Protein AF-A0A840Q7Z8-F1 (afdb_monomer_lite)

Secondary structure (DSSP, 8-state):
--PPPPP-------PPP--TTTT------SBPPHHHHHHHHHHHHHHHTT-TT--TT-THHHHTHHHHHHHHHHHHHS-----HHHHHHHHHHHHHHHHHHHHHTB-TTS--HHHHHHHH-SSHHHHHHHS-TT--GGGHHHHHHHHHHHSS---TTTS-S--HHHHHHHHH-HHHHHHHHHHHHHHHHHTT-STTSTT--HHHHHHHHHHHHHT-S-GGG--HHHHHHHHHTT-S-THHHHHHHHHHHHHHHTTSSPPP----SSSS-----S-HHHHHHHHHHHHH--S-HHHHHHHHHHHHHHHHHHHHH-GGG-SGGG--HHHHHHHHHHHHHPBTTTT-S--TT-GGGTTSBPPTTTSHHHH----

Sequence (371 aa):
MTVPQPGTAEAVSGSRWRSPLAGRRFDTTVEVRPEEATAIKELGVDNLRRLRRHDASAPGWRVIRRLLRPIDTVNAGLDSPPTPHRRRAMSDAVAVLLVRSAELGRTFWGWTTEEWVYLLGRDQPEFCRHAPAWAGDEVRPYLAAHAYLVGSFNEFHAMGGFHRLRLCWRIFGQDRVNREIARVRAVLAQWGYQLGREDDTLLPMVVCQLFLFNRSPHLEDLSTELFDRFRSDRMLQGARLNTLYAAQRAIASLGICDPPRLRTGADSTRATGGAPVWEQWVNRWHETSTLPPRVRGQTRSNLLRVGRWLAAERPEDADPSDWTRKTCAAWGAALERMRVGDYVQRTVGLGDRLGKPMEASTKPRSTGGFG

Foldseek 3Di:
DDDDDDDDDPPPPPDFFDFLCPPPDADVDWFDDPLLLVLLVVQDLCQQLVHPPHDPPPCSCVVCVSLVVLLVSLVVQFLDDDDVVLSSLSSNLSNQQSNVCSVVSTHLQNDDQVRLCQCLDLDQVSNCVRTDVPRDSSNSLSNVSCCLRRHPDLPCLSRHDDDLLSSCCGGRNNVLLVVQLQLLLVLCVVVVDPQNDPPHPLLSNLLSSLCSNLVGSHLLSREPVSLVCCVVVVSDDDPSNVSSLSSQQSSVVVVRYPRPPPPPDDPPPDLDAADPQQLVVLVVCLVPDPDDNVLSVLVSQLSQLLRNCCVVPPVVCRHPVSDDPVSLVVVLVCLQVDAPPRSHPDPPPCPPRGRHRDDPVCSVSNSDPPD

pLDDT: mean 80.88, std 17.0, range [28.03, 97.5]

Radius of gyration: 30.22 Å; chains: 1; bounding box: 68×84×81 Å

Organism: NCBI:txid664693

Structure (mmCIF, N/CA/C/O backbone):
data_AF-A0A840Q7Z8-F1
#
_entry.id   AF-A0A840Q7Z8-F1
#
loop_
_atom_site.group_PDB
_atom_site.id
_atom_site.type_symbol
_atom_site.label_atom_id
_atom_site.label_alt_id
_atom_site.label_comp_id
_atom_site.label_asym_id
_atom_site.label_entity_id
_atom_site.label_seq_id
_atom_site.pdbx_PDB_ins_code
_atom_site.Cartn_x
_atom_site.Cartn_y
_atom_site.Cartn_z
_atom_site.occupancy
_atom_site.B_iso_or_equiv
_atom_site.auth_seq_id
_atom_site.auth_comp_id
_atom_site.auth_asym_id
_atom_site.auth_atom_id
_atom_site.pdbx_PDB_model_num
ATOM 1 N N . MET A 1 1 ? 2.499 -58.114 -16.766 1.00 35.88 1 MET A N 1
ATOM 2 C CA . MET A 1 1 ? 3.452 -56.995 -16.924 1.00 35.88 1 MET A CA 1
ATOM 3 C C . MET A 1 1 ? 2.630 -55.819 -17.419 1.00 35.88 1 MET A C 1
ATOM 5 O O . MET A 1 1 ? 2.259 -55.788 -18.583 1.00 35.88 1 MET A O 1
ATOM 9 N N . THR A 1 2 ? 2.183 -54.975 -16.495 1.00 31.53 2 THR A N 1
ATOM 10 C CA . THR A 1 2 ? 1.099 -54.009 -16.721 1.00 31.53 2 THR A CA 1
ATOM 11 C C . THR A 1 2 ? 1.697 -52.613 -16.641 1.00 31.53 2 THR A C 1
ATOM 13 O O . THR A 1 2 ? 2.303 -52.260 -15.633 1.00 31.53 2 THR A O 1
ATOM 16 N N . VAL A 1 3 ? 1.591 -51.862 -17.735 1.00 32.50 3 VAL A N 1
ATOM 17 C CA . VAL A 1 3 ? 2.101 -50.492 -17.869 1.00 32.50 3 VAL A CA 1
ATOM 18 C C . VAL A 1 3 ? 1.295 -49.569 -16.941 1.00 32.50 3 VAL A C 1
ATOM 20 O O . VAL A 1 3 ? 0.065 -49.609 -17.012 1.00 32.50 3 VAL A O 1
ATOM 23 N N . PRO A 1 4 ? 1.917 -48.742 -16.079 1.00 31.97 4 PRO A N 1
ATOM 24 C CA . PRO A 1 4 ? 1.175 -47.776 -15.283 1.00 31.97 4 PRO A CA 1
ATOM 25 C C . PRO A 1 4 ? 0.783 -46.580 -16.156 1.00 31.97 4 PRO A C 1
ATOM 27 O O . PRO A 1 4 ? 1.620 -46.008 -16.856 1.00 31.97 4 PRO A O 1
ATOM 30 N N . GLN A 1 5 ? -0.494 -46.199 -16.104 1.00 30.03 5 GLN A N 1
ATOM 31 C CA . GLN A 1 5 ? -0.984 -44.961 -16.704 1.00 30.03 5 GLN A CA 1
ATOM 32 C C . GLN A 1 5 ? -0.374 -43.731 -16.011 1.00 30.03 5 GLN A C 1
ATOM 34 O O . GLN A 1 5 ? -0.239 -43.730 -14.784 1.00 30.03 5 GLN A O 1
ATOM 39 N N . PRO A 1 6 ? -0.047 -42.662 -16.759 1.00 34.47 6 PRO A N 1
ATOM 40 C CA . PRO A 1 6 ? 0.366 -41.401 -16.168 1.00 34.47 6 PRO A CA 1
ATOM 41 C C . PRO A 1 6 ? -0.830 -40.759 -15.461 1.00 34.47 6 PRO A C 1
ATOM 43 O O . PRO A 1 6 ? -1.854 -40.457 -16.075 1.00 34.47 6 PRO A O 1
ATOM 46 N N . GLY A 1 7 ? -0.680 -40.584 -14.148 1.00 30.02 7 GLY A N 1
ATOM 47 C CA . GLY A 1 7 ? -1.639 -39.900 -13.298 1.00 30.02 7 GLY A CA 1
ATOM 48 C C . GLY A 1 7 ? -1.962 -38.513 -13.841 1.00 30.02 7 GLY A C 1
ATOM 49 O O . GLY A 1 7 ? -1.079 -37.746 -14.228 1.00 30.02 7 GLY A O 1
ATOM 50 N N . THR A 1 8 ? -3.257 -38.223 -13.862 1.00 30.45 8 THR A N 1
ATOM 51 C CA . THR A 1 8 ? -3.845 -36.897 -14.009 1.00 30.45 8 THR A CA 1
ATOM 52 C C . THR A 1 8 ? -3.033 -35.866 -13.237 1.00 30.45 8 THR A C 1
ATOM 54 O O . THR A 1 8 ? -2.988 -35.899 -12.008 1.00 30.45 8 THR A O 1
ATOM 57 N N . ALA A 1 9 ? -2.402 -34.951 -13.971 1.00 32.47 9 ALA A N 1
ATOM 58 C CA . ALA A 1 9 ? -1.870 -33.724 -13.416 1.00 32.47 9 ALA A CA 1
ATOM 59 C C . ALA A 1 9 ? -3.027 -32.988 -12.730 1.00 32.47 9 ALA A C 1
ATOM 61 O O . ALA A 1 9 ? -3.908 -32.441 -13.397 1.00 32.47 9 ALA A O 1
ATOM 62 N N . GLU A 1 10 ? -3.049 -33.017 -11.398 1.00 30.77 10 GLU A N 1
ATOM 63 C CA . GLU A 1 10 ? -3.858 -32.102 -10.609 1.00 30.77 10 GLU A CA 1
ATOM 64 C C . GLU A 1 10 ? -3.473 -30.687 -11.031 1.00 30.77 10 GLU A C 1
ATOM 66 O O . GLU A 1 10 ? -2.383 -30.186 -10.742 1.00 30.77 10 GLU A O 1
ATOM 71 N N . ALA A 1 11 ? -4.373 -30.049 -11.772 1.00 34.41 11 ALA A N 1
ATOM 72 C CA . ALA A 1 11 ? -4.338 -28.625 -11.996 1.00 34.41 11 ALA A CA 1
ATOM 73 C C . ALA A 1 11 ? -4.342 -27.956 -10.619 1.00 34.41 11 ALA A C 1
ATOM 75 O O . ALA A 1 11 ? -5.366 -27.916 -9.938 1.00 34.41 11 ALA A O 1
ATOM 76 N N . VAL A 1 12 ? -3.186 -27.442 -10.198 1.00 39.16 12 VAL A N 1
ATOM 77 C CA . VAL A 1 12 ? -3.071 -26.559 -9.040 1.00 39.16 12 VAL A CA 1
ATOM 78 C C . VAL A 1 12 ? -3.838 -25.288 -9.393 1.00 39.16 12 VAL A C 1
ATOM 80 O O . VAL A 1 12 ? -3.279 -24.320 -9.908 1.00 39.16 12 VAL A O 1
ATOM 83 N N . SER A 1 13 ? -5.151 -25.294 -9.160 1.00 38.66 13 SER A N 1
ATOM 84 C CA . SER A 1 13 ? -5.981 -24.101 -9.218 1.00 38.66 13 SER A CA 1
ATOM 85 C C . SER A 1 13 ? -5.548 -23.206 -8.058 1.00 38.66 13 SER A C 1
ATOM 87 O O . SER A 1 13 ? -6.067 -23.291 -6.943 1.00 38.66 13 SER A O 1
ATOM 89 N N . GLY A 1 14 ? -4.522 -22.389 -8.288 1.00 44.84 14 GLY A N 1
ATOM 90 C CA . GLY A 1 14 ? -4.071 -21.391 -7.333 1.00 44.84 14 GLY A CA 1
ATOM 91 C C . GLY A 1 14 ? -5.233 -20.452 -7.033 1.00 44.84 14 GLY A C 1
ATOM 92 O O . GLY A 1 14 ? -5.626 -19.659 -7.884 1.00 44.84 14 GLY A O 1
ATOM 93 N N . SER A 1 15 ? -5.825 -20.559 -5.843 1.00 65.75 15 SER A N 1
ATOM 94 C CA . SER A 1 15 ? -6.973 -19.734 -5.474 1.00 65.75 15 SER A CA 1
ATOM 95 C C . SER A 1 15 ? -6.612 -18.250 -5.627 1.00 65.75 15 SER A C 1
ATOM 97 O O . SER A 1 15 ? -5.657 -17.777 -4.990 1.00 65.75 15 SER A O 1
ATOM 99 N N . ARG A 1 16 ? -7.374 -17.511 -6.444 1.00 81.50 16 ARG A N 1
ATOM 100 C CA . ARG A 1 16 ? -7.244 -16.052 -6.577 1.00 81.50 16 ARG A CA 1
ATOM 101 C C . ARG A 1 16 ? -7.301 -15.418 -5.185 1.00 81.50 16 ARG A C 1
ATOM 103 O O . ARG A 1 16 ? -8.116 -15.817 -4.352 1.00 81.50 16 ARG A O 1
ATOM 110 N N . TRP A 1 17 ? -6.421 -14.453 -4.921 1.00 87.75 17 TRP A N 1
ATOM 111 C CA . TRP A 1 17 ? -6.405 -13.771 -3.623 1.00 87.75 17 TRP A CA 1
ATOM 112 C C . TRP A 1 17 ? -7.715 -13.005 -3.464 1.00 87.75 17 TRP A C 1
ATOM 114 O O . TRP A 1 17 ? -8.176 -12.348 -4.397 1.00 87.75 17 TRP A O 1
ATOM 124 N N . ARG A 1 18 ? -8.319 -13.103 -2.284 1.00 85.88 18 ARG A N 1
ATOM 125 C CA . ARG A 1 18 ? -9.507 -12.341 -1.912 1.00 85.88 18 ARG A CA 1
ATOM 126 C C . ARG A 1 18 ? -9.205 -11.616 -0.614 1.00 85.88 18 ARG A C 1
ATOM 128 O O . ARG A 1 18 ? -8.593 -12.194 0.282 1.00 85.88 18 ARG A O 1
ATOM 135 N N . SER A 1 19 ? -9.653 -10.365 -0.522 1.00 85.94 19 SER A N 1
ATOM 136 C CA . SER A 1 19 ? -9.584 -9.607 0.728 1.00 85.94 19 SER A CA 1
ATOM 137 C C . SER A 1 19 ? -10.235 -10.411 1.865 1.00 85.94 19 SER A C 1
ATOM 139 O O . SER A 1 19 ? -11.286 -11.015 1.629 1.00 85.94 19 SER A O 1
ATOM 141 N N . PRO A 1 20 ? -9.695 -10.382 3.098 1.00 86.94 20 PRO A N 1
ATOM 142 C CA . PRO A 1 20 ? -10.322 -11.015 4.265 1.00 86.94 20 PRO A CA 1
ATOM 143 C C . PRO A 1 20 ? -11.772 -10.567 4.516 1.00 86.94 20 PRO A C 1
ATOM 145 O O . PRO A 1 20 ? -12.556 -11.287 5.138 1.00 86.94 20 PRO A O 1
ATOM 148 N N . LEU A 1 21 ? -12.135 -9.381 4.017 1.00 87.81 21 LEU A N 1
ATOM 149 C CA . LEU A 1 21 ? -13.477 -8.809 4.125 1.00 87.81 21 LEU A CA 1
ATOM 150 C C . LEU A 1 21 ? -14.419 -9.244 2.990 1.00 87.81 21 LEU A C 1
ATOM 152 O O . LEU A 1 21 ? -15.627 -9.036 3.088 1.00 87.81 21 LEU A O 1
ATOM 156 N N . ALA A 1 22 ? -13.902 -9.843 1.913 1.00 85.19 22 ALA A N 1
ATOM 157 C CA . ALA A 1 22 ? -14.703 -10.215 0.753 1.00 85.19 22 ALA A CA 1
ATOM 158 C C . ALA A 1 22 ? -15.780 -11.248 1.124 1.00 85.19 22 ALA A C 1
ATOM 160 O O . ALA A 1 22 ? -15.503 -12.250 1.781 1.00 85.19 22 ALA A O 1
ATOM 161 N N . GLY A 1 23 ? -17.019 -11.005 0.688 1.00 80.19 23 GLY A N 1
ATOM 162 C CA . GLY A 1 23 ? -18.161 -11.885 0.964 1.00 80.19 23 GLY A CA 1
ATOM 163 C C . GLY A 1 23 ? -18.729 -11.778 2.384 1.00 80.19 23 GLY A C 1
ATOM 164 O O . GLY A 1 23 ? -19.718 -12.441 2.688 1.00 80.19 23 GLY A O 1
ATOM 165 N N . ARG A 1 24 ? -18.158 -10.932 3.252 1.00 86.44 24 ARG A N 1
ATOM 166 C CA . ARG A 1 24 ? -18.693 -10.659 4.591 1.00 86.44 24 ARG A CA 1
ATOM 167 C C . ARG A 1 24 ? -19.554 -9.402 4.561 1.00 86.44 24 ARG A C 1
ATOM 169 O O . ARG A 1 24 ? -19.187 -8.404 3.949 1.00 86.44 24 ARG A O 1
ATOM 176 N N . ARG A 1 25 ? -20.699 -9.445 5.242 1.00 86.44 25 ARG A N 1
ATOM 177 C CA . ARG A 1 25 ? -21.576 -8.282 5.417 1.00 86.44 25 ARG A CA 1
ATOM 178 C C . ARG A 1 25 ? -21.295 -7.649 6.774 1.00 86.44 25 ARG A C 1
ATOM 180 O O . ARG A 1 25 ? -21.483 -8.292 7.807 1.00 86.44 25 ARG A O 1
ATOM 187 N N . PHE A 1 26 ? -20.838 -6.405 6.753 1.00 89.88 26 PHE A N 1
ATOM 188 C CA . PHE A 1 26 ? -20.667 -5.568 7.934 1.00 89.88 26 PHE A CA 1
ATOM 189 C C . PHE A 1 26 ? -21.619 -4.377 7.836 1.00 89.88 26 PHE A C 1
ATOM 191 O O . PHE A 1 26 ? -21.972 -3.956 6.738 1.00 89.88 26 PHE A O 1
ATOM 198 N N . ASP A 1 27 ? -22.035 -3.846 8.981 1.00 90.88 27 ASP A N 1
ATOM 199 C CA . ASP A 1 27 ? -22.702 -2.548 9.027 1.00 90.88 27 ASP A CA 1
ATOM 200 C C . ASP A 1 27 ? -21.632 -1.462 8.844 1.00 90.88 27 ASP A C 1
ATOM 202 O O . ASP A 1 27 ? -20.829 -1.217 9.746 1.00 90.88 27 ASP A O 1
ATOM 206 N N . THR A 1 28 ? -21.618 -0.857 7.655 1.00 89.88 28 THR A N 1
ATOM 207 C CA . THR A 1 28 ? -20.650 0.161 7.228 1.00 89.88 28 THR A CA 1
ATOM 208 C C . THR A 1 28 ? -21.179 1.587 7.387 1.00 89.88 28 THR A C 1
ATOM 210 O O . THR A 1 28 ? -20.697 2.486 6.702 1.00 89.88 28 THR A O 1
ATOM 213 N N . THR A 1 29 ? -22.163 1.818 8.268 1.00 94.19 29 THR A N 1
ATOM 214 C CA . THR A 1 29 ? -22.620 3.181 8.598 1.00 94.19 29 THR A CA 1
ATOM 215 C C . THR A 1 29 ? -21.417 4.031 9.008 1.00 94.19 29 THR A C 1
ATOM 217 O O . THR A 1 29 ? -20.592 3.581 9.813 1.00 94.19 29 THR A O 1
ATOM 220 N N . VAL A 1 30 ? -21.274 5.208 8.400 1.00 94.56 30 VAL A N 1
ATOM 221 C CA . VAL A 1 30 ? -20.051 6.020 8.466 1.00 94.56 30 VAL A CA 1
ATOM 222 C C . VAL A 1 30 ? -19.920 6.707 9.820 1.00 94.56 30 VAL A C 1
ATOM 224 O O . VAL A 1 30 ? -18.817 6.809 10.355 1.00 94.56 30 VAL A O 1
ATOM 227 N N . GLU A 1 31 ? -21.036 7.116 10.400 1.00 96.75 31 GLU A N 1
ATOM 228 C CA . GLU A 1 31 ? -21.124 7.783 11.687 1.00 96.75 31 GLU A CA 1
ATOM 229 C C . GLU A 1 31 ? -20.804 6.812 12.832 1.00 96.75 31 GLU A C 1
ATOM 231 O O . GLU A 1 31 ? -21.236 5.649 12.849 1.00 96.75 31 GLU A O 1
ATOM 236 N N . VAL A 1 32 ? -20.040 7.296 13.812 1.00 96.25 32 VAL A N 1
ATOM 237 C CA . VAL A 1 32 ? -19.912 6.628 15.112 1.00 96.25 32 VAL A CA 1
ATOM 238 C C . VAL A 1 32 ? -21.138 6.982 15.937 1.00 96.25 32 VAL A C 1
ATOM 240 O O . VAL A 1 32 ? -21.464 8.158 16.104 1.00 96.25 32 VAL A O 1
ATOM 243 N N . ARG A 1 33 ? -21.832 5.969 16.456 1.00 96.94 33 ARG A N 1
ATOM 244 C CA . ARG A 1 33 ? -23.035 6.204 17.256 1.00 96.94 33 ARG A CA 1
ATOM 245 C C . ARG A 1 33 ? -22.665 6.804 18.621 1.00 96.94 33 ARG A C 1
ATOM 247 O O . ARG A 1 33 ? -21.603 6.464 19.152 1.00 96.94 33 ARG A O 1
ATOM 254 N N . PRO A 1 34 ? -23.515 7.649 19.232 1.00 96.69 34 PRO A N 1
ATOM 255 C CA . PRO A 1 34 ? -23.227 8.242 20.541 1.00 96.69 34 PRO A CA 1
ATOM 256 C C . PRO A 1 34 ? -22.909 7.208 21.632 1.00 96.69 34 PRO A C 1
ATOM 258 O O . PRO A 1 34 ? -22.014 7.418 22.455 1.00 96.69 34 PRO A O 1
ATOM 261 N N . GLU A 1 35 ? -23.590 6.059 21.615 1.00 97.00 35 GLU A N 1
ATOM 262 C CA . GLU A 1 35 ? -23.317 4.946 22.522 1.00 97.00 35 GLU A CA 1
ATOM 263 C C . GLU A 1 35 ? -21.960 4.281 22.253 1.00 97.00 35 GLU A C 1
ATOM 265 O O . GLU A 1 35 ? -21.275 3.887 23.194 1.00 97.00 35 GLU A O 1
ATOM 270 N N . GLU A 1 36 ? -21.527 4.201 20.991 1.00 97.50 36 GLU A N 1
ATOM 271 C CA . GLU A 1 36 ? -20.218 3.653 20.622 1.00 97.50 36 GLU A CA 1
ATOM 272 C C . GLU A 1 36 ? -19.096 4.581 21.094 1.00 97.50 36 GLU A C 1
ATOM 274 O O . GLU A 1 36 ? -18.135 4.113 21.700 1.00 97.50 36 GLU A O 1
ATOM 279 N N . ALA A 1 37 ? -19.233 5.892 20.878 1.00 97.06 37 ALA A N 1
ATOM 280 C CA . ALA A 1 37 ? -18.262 6.880 21.343 1.00 97.06 37 ALA A CA 1
ATOM 281 C C . ALA A 1 37 ? -18.132 6.873 22.877 1.00 97.06 37 ALA A C 1
ATOM 283 O O . ALA A 1 37 ? -17.018 6.846 23.408 1.00 97.06 37 ALA A O 1
ATOM 284 N N . THR A 1 38 ? -19.265 6.824 23.589 1.00 97.31 38 THR A N 1
ATOM 285 C CA . THR A 1 38 ? -19.294 6.703 25.055 1.00 97.31 38 THR A CA 1
ATOM 286 C C . THR A 1 38 ? -18.623 5.408 25.515 1.00 97.31 38 THR A C 1
ATOM 288 O O . THR A 1 38 ? -17.729 5.453 26.358 1.00 97.31 38 THR A O 1
ATOM 291 N N . ALA A 1 39 ? -18.950 4.267 24.900 1.00 97.38 39 ALA A N 1
ATOM 292 C CA . ALA A 1 39 ? -18.349 2.980 25.242 1.00 97.38 39 ALA A CA 1
ATOM 293 C C . ALA A 1 39 ? -16.828 2.942 25.001 1.00 97.38 39 ALA A C 1
ATOM 295 O O . ALA A 1 39 ? -16.100 2.363 25.805 1.00 97.38 39 ALA A O 1
ATOM 296 N N . ILE A 1 40 ? -16.319 3.571 23.933 1.00 97.12 40 ILE A N 1
ATOM 297 C CA . ILE A 1 40 ? -14.869 3.691 23.680 1.00 97.12 40 ILE A CA 1
ATOM 298 C C . ILE A 1 40 ? -14.195 4.473 24.814 1.00 97.12 40 ILE A C 1
ATOM 300 O O . ILE A 1 40 ? -13.148 4.055 25.316 1.00 97.12 40 ILE A O 1
ATOM 304 N N . LYS A 1 41 ? -14.808 5.580 25.246 1.00 95.69 41 LYS A N 1
ATOM 305 C CA . LYS A 1 41 ? -14.296 6.410 26.342 1.00 95.69 41 LYS A CA 1
ATOM 306 C C . LYS A 1 41 ? -14.309 5.669 27.683 1.00 95.69 41 LYS A C 1
ATOM 308 O O . LYS A 1 41 ? -13.320 5.742 28.406 1.00 95.69 41 LYS A O 1
ATOM 313 N N . GLU A 1 42 ? -15.388 4.952 27.996 1.00 96.06 42 GLU A N 1
ATOM 314 C CA . GLU A 1 42 ? -15.547 4.189 29.245 1.00 96.06 42 GLU A CA 1
ATOM 315 C C . GLU A 1 42 ? -14.623 2.972 29.328 1.00 96.06 42 GLU A C 1
ATOM 317 O O . GLU A 1 42 ? -14.055 2.704 30.385 1.00 96.06 42 GLU A O 1
ATOM 322 N N . LEU A 1 43 ? -14.432 2.250 28.216 1.00 96.12 43 LEU A N 1
ATOM 323 C CA . LEU A 1 43 ? -13.434 1.182 28.146 1.00 96.12 43 LEU A CA 1
ATOM 324 C C . LEU A 1 43 ? -12.042 1.749 28.453 1.00 96.12 43 LEU A C 1
ATOM 326 O O . LEU A 1 43 ? -11.278 1.151 29.210 1.00 96.12 43 LEU A O 1
ATOM 330 N N . GLY A 1 44 ? -11.716 2.915 27.897 1.00 93.69 44 GLY A N 1
ATOM 331 C CA . GLY A 1 44 ? -10.434 3.565 28.122 1.00 93.69 44 GLY A CA 1
ATOM 332 C C . GLY A 1 44 ? -9.258 2.819 27.483 1.00 93.69 44 GLY A C 1
ATOM 333 O O . GLY A 1 44 ? -9.363 1.704 26.964 1.00 93.69 44 GLY A O 1
ATOM 334 N N . VAL A 1 45 ? -8.092 3.463 27.505 1.00 91.56 45 VAL A N 1
ATOM 335 C CA . VAL A 1 45 ? -6.915 3.030 26.734 1.00 91.56 45 VAL A CA 1
ATOM 336 C C . VAL A 1 45 ? -6.418 1.639 27.154 1.00 91.56 45 VAL A C 1
ATOM 338 O O . VAL A 1 45 ? -6.025 0.846 26.298 1.00 91.56 45 VAL A O 1
ATOM 341 N N . ASP A 1 46 ? -6.488 1.303 28.443 1.00 90.38 46 ASP A N 1
ATOM 342 C CA . ASP A 1 46 ? -6.019 0.014 28.964 1.00 90.38 46 ASP A CA 1
ATOM 343 C C . ASP A 1 46 ? -6.837 -1.171 28.435 1.00 90.38 46 ASP A C 1
ATOM 345 O O . ASP A 1 46 ? -6.261 -2.200 28.055 1.00 90.38 46 ASP A O 1
ATOM 349 N N . ASN A 1 47 ? -8.166 -1.018 28.359 1.00 93.38 47 ASN A N 1
ATOM 350 C CA . ASN A 1 47 ? -9.037 -2.043 27.788 1.00 93.38 47 ASN A CA 1
ATOM 351 C C . ASN A 1 47 ? -8.874 -2.131 26.277 1.00 93.38 47 ASN A C 1
ATOM 353 O O . ASN A 1 47 ? -8.669 -3.225 25.753 1.00 93.38 47 ASN A O 1
ATOM 357 N N . LEU A 1 48 ? -8.904 -0.994 25.576 1.00 93.81 48 LEU A N 1
ATOM 358 C CA . LEU A 1 48 ? -8.816 -0.952 24.113 1.00 93.81 48 LEU A CA 1
ATOM 359 C C . LEU A 1 48 ? -7.528 -1.606 23.592 1.00 93.81 48 LEU A C 1
ATOM 361 O O . LEU A 1 48 ? -7.563 -2.346 22.609 1.00 93.81 48 LEU A O 1
ATOM 365 N N . ARG A 1 49 ? -6.407 -1.402 24.293 1.00 93.25 49 ARG A N 1
ATOM 366 C CA . ARG A 1 49 ? -5.104 -2.020 23.990 1.00 93.25 49 ARG A CA 1
ATOM 367 C C . ARG A 1 49 ? -4.972 -3.465 24.472 1.00 93.25 49 ARG A C 1
ATOM 369 O O . ARG A 1 49 ? -3.967 -4.119 24.194 1.00 93.25 49 ARG A O 1
ATOM 376 N N . ARG A 1 50 ? -5.970 -3.972 25.203 1.00 91.31 50 ARG A N 1
ATOM 377 C CA . ARG A 1 50 ? -6.003 -5.322 25.784 1.00 91.31 50 ARG A CA 1
ATOM 378 C C . ARG A 1 50 ? -4.767 -5.608 26.641 1.00 91.31 50 ARG A C 1
ATOM 380 O O . ARG A 1 50 ? -4.138 -6.663 26.526 1.00 91.31 50 ARG A O 1
ATOM 387 N N . LEU A 1 51 ? -4.386 -4.645 27.487 1.00 86.38 51 LEU A N 1
ATOM 388 C CA . LEU A 1 51 ? -3.258 -4.802 28.409 1.00 86.38 51 LEU A CA 1
ATOM 389 C C . LEU A 1 51 ? -3.555 -5.885 29.461 1.00 86.38 51 LEU A C 1
ATOM 391 O O . LEU A 1 51 ? -4.670 -6.393 29.571 1.00 86.38 51 LEU A O 1
ATOM 395 N N . ARG A 1 52 ? -2.555 -6.252 30.276 1.00 80.94 52 ARG A N 1
ATOM 396 C CA . ARG A 1 52 ? -2.647 -7.374 31.237 1.00 80.94 52 ARG A CA 1
ATOM 397 C C . ARG A 1 52 ? -3.862 -7.305 32.178 1.00 80.94 52 ARG A C 1
ATOM 399 O O . ARG A 1 52 ? -4.292 -8.340 32.665 1.00 80.94 52 ARG A O 1
ATOM 406 N N . ARG A 1 53 ? -4.373 -6.104 32.462 1.00 82.06 53 ARG A N 1
ATOM 407 C CA . ARG A 1 53 ? -5.503 -5.854 33.373 1.00 82.06 53 ARG A CA 1
ATOM 408 C C . ARG A 1 53 ? -6.813 -5.506 32.653 1.00 82.06 53 ARG A C 1
ATOM 410 O O . ARG A 1 53 ? -7.710 -4.981 33.299 1.00 82.06 53 ARG A O 1
ATOM 417 N N . HIS A 1 54 ? -6.916 -5.737 31.344 1.00 90.44 54 HIS A N 1
ATOM 418 C CA . HIS A 1 54 ? -8.158 -5.441 30.634 1.00 90.44 54 HIS A CA 1
ATOM 419 C C . HIS A 1 54 ? -9.304 -6.335 31.123 1.00 90.44 54 HIS A C 1
ATOM 421 O O . HIS A 1 54 ? -9.134 -7.536 31.339 1.00 90.44 54 HIS A O 1
ATOM 427 N N . ASP A 1 55 ? -10.478 -5.737 31.257 1.00 92.06 55 ASP A N 1
ATOM 428 C CA . ASP A 1 55 ? -11.737 -6.413 31.499 1.00 92.06 55 ASP A CA 1
ATOM 429 C C . ASP A 1 55 ? -12.344 -6.835 30.156 1.00 92.06 55 ASP A C 1
ATOM 431 O O . ASP A 1 55 ? -12.961 -6.047 29.437 1.00 92.06 55 ASP A O 1
ATOM 435 N N . ALA A 1 56 ? -12.167 -8.107 29.803 1.00 89.25 56 ALA A N 1
ATOM 436 C CA . ALA A 1 56 ? -12.756 -8.694 28.600 1.00 89.25 56 ALA A CA 1
ATOM 437 C C . ALA A 1 56 ? -14.294 -8.798 28.664 1.00 89.25 56 ALA A C 1
ATOM 439 O O . ALA A 1 56 ? -14.937 -9.001 27.633 1.00 89.25 56 ALA A O 1
ATOM 440 N N . SER A 1 57 ? -14.889 -8.679 29.856 1.00 92.06 57 SER A N 1
ATOM 441 C CA . SER A 1 57 ? -16.331 -8.809 30.085 1.00 92.06 57 SER A CA 1
ATOM 442 C C . SER A 1 57 ? -17.078 -7.473 30.078 1.00 92.06 57 SER A C 1
ATOM 444 O O . SER A 1 57 ? -18.315 -7.475 30.051 1.00 92.06 57 SER A O 1
ATOM 446 N N . ALA A 1 58 ? -16.342 -6.355 30.031 1.00 94.50 58 ALA A N 1
ATOM 447 C CA . ALA A 1 58 ? -16.899 -5.012 30.058 1.00 94.50 58 ALA A CA 1
ATOM 448 C C . ALA A 1 58 ? -18.018 -4.845 29.007 1.00 94.50 58 ALA A C 1
ATOM 450 O O . ALA A 1 58 ? -17.835 -5.191 27.830 1.00 94.50 58 ALA A O 1
ATOM 451 N N . PRO A 1 59 ? -19.189 -4.299 29.387 1.00 94.06 59 PRO A N 1
ATOM 452 C CA . PRO A 1 59 ? -20.351 -4.219 28.501 1.00 94.06 59 PRO A CA 1
ATOM 453 C C . PRO A 1 59 ? -20.080 -3.380 27.246 1.00 94.06 59 PRO A C 1
ATOM 455 O O . PRO A 1 59 ? -20.633 -3.682 26.184 1.00 94.06 59 PRO A O 1
ATOM 458 N N . GLY A 1 60 ? -19.168 -2.403 27.334 1.00 95.50 60 GLY A N 1
ATOM 459 C CA . GLY A 1 60 ? -18.745 -1.561 26.215 1.00 95.50 60 GLY A CA 1
ATOM 460 C C . GLY A 1 60 ? -18.271 -2.356 24.994 1.00 95.50 60 GLY A C 1
ATOM 461 O O . GLY A 1 60 ? -18.565 -1.965 23.867 1.00 95.50 60 GLY A O 1
ATOM 462 N N . TRP A 1 61 ? -17.654 -3.532 25.180 1.00 96.12 61 TRP A N 1
ATOM 463 C CA . TRP A 1 61 ? -17.222 -4.393 24.071 1.00 96.12 61 TRP A CA 1
ATOM 464 C C . TRP A 1 61 ? -18.376 -4.861 23.179 1.00 96.12 61 TRP A C 1
ATOM 466 O O . TRP A 1 61 ? -18.203 -5.025 21.968 1.00 96.12 61 TRP A O 1
ATOM 476 N N . ARG A 1 62 ? -19.568 -5.068 23.756 1.00 96.44 62 ARG A N 1
ATOM 477 C CA . ARG A 1 62 ? -20.762 -5.450 22.987 1.00 96.44 62 ARG A CA 1
ATOM 478 C C . ARG A 1 62 ? -21.304 -4.272 22.190 1.00 96.44 62 ARG A C 1
ATOM 480 O O . ARG A 1 62 ? -21.732 -4.480 21.057 1.00 96.44 62 ARG A O 1
ATOM 487 N N . VAL A 1 63 ? -21.241 -3.068 22.760 1.00 97.12 63 VAL A N 1
ATOM 488 C CA . VAL A 1 63 ? -21.687 -1.824 22.117 1.00 97.12 63 VAL A CA 1
ATOM 489 C C . VAL A 1 63 ? -20.848 -1.547 20.871 1.00 97.12 63 VAL A C 1
ATOM 491 O O . VAL A 1 63 ? -21.391 -1.379 19.785 1.00 97.12 63 VAL A O 1
ATOM 494 N N . ILE A 1 64 ? -19.520 -1.640 20.978 1.00 96.94 64 ILE A N 1
ATOM 495 C CA . ILE A 1 64 ? -18.600 -1.354 19.862 1.00 96.94 64 ILE A CA 1
ATOM 496 C C . ILE A 1 64 ? -18.348 -2.557 18.942 1.00 96.94 64 ILE A C 1
ATOM 498 O O . ILE A 1 64 ? -17.465 -2.522 18.080 1.00 96.94 64 ILE A O 1
ATOM 502 N N . ARG A 1 65 ? -19.109 -3.652 19.093 1.00 95.69 65 ARG A N 1
ATOM 503 C CA . ARG A 1 65 ? -18.903 -4.899 18.332 1.00 95.69 65 ARG A CA 1
ATOM 504 C C . ARG A 1 65 ? -18.972 -4.678 16.822 1.00 95.69 65 ARG A C 1
ATOM 506 O O . ARG A 1 65 ? -18.299 -5.381 16.066 1.00 95.69 65 ARG A O 1
ATOM 513 N N . ARG A 1 66 ? -19.784 -3.711 16.392 1.00 95.06 66 ARG A N 1
ATOM 514 C CA . ARG A 1 66 ? -19.879 -3.274 14.998 1.00 95.06 66 ARG A CA 1
ATOM 515 C C . ARG A 1 66 ? -18.525 -2.805 14.461 1.00 95.06 66 ARG A C 1
ATOM 517 O O . ARG A 1 66 ? -18.120 -3.257 13.397 1.00 95.06 66 ARG A O 1
ATOM 524 N N . LEU A 1 67 ? -17.822 -1.970 15.225 1.00 95.56 67 LEU A N 1
ATOM 525 C CA . LEU A 1 67 ? -16.516 -1.409 14.869 1.00 95.56 67 LEU A CA 1
ATOM 526 C C . LEU A 1 67 ? -15.400 -2.458 14.941 1.00 95.56 67 LEU A C 1
ATOM 528 O O . LEU A 1 67 ? -14.502 -2.467 14.105 1.00 95.56 67 LEU A O 1
ATOM 532 N N . LEU A 1 68 ? -15.472 -3.376 15.909 1.00 94.44 68 LEU A N 1
ATOM 533 C CA . LEU A 1 68 ? -14.440 -4.396 16.122 1.00 94.44 68 LEU A CA 1
ATOM 534 C C . LEU A 1 68 ? -14.425 -5.491 15.060 1.00 94.44 68 LEU A C 1
ATOM 536 O O . LEU A 1 68 ? -13.356 -5.916 14.632 1.00 94.44 68 LEU A O 1
ATOM 540 N N . ARG A 1 69 ? -15.599 -5.956 14.620 1.00 94.19 69 ARG A N 1
ATOM 541 C CA . ARG A 1 69 ? -15.706 -7.114 13.718 1.00 94.19 69 ARG A CA 1
ATOM 542 C C . ARG A 1 69 ? -14.876 -6.978 12.429 1.00 94.19 69 ARG A C 1
ATOM 544 O O . ARG A 1 69 ? -14.187 -7.946 12.095 1.00 94.19 69 ARG A O 1
ATOM 551 N N . PRO A 1 70 ? -14.901 -5.842 11.704 1.00 93.75 70 PRO A N 1
ATOM 552 C CA . PRO A 1 70 ? -14.044 -5.645 10.536 1.00 93.75 70 PRO A CA 1
ATOM 553 C C . PRO A 1 70 ? -12.548 -5.661 10.876 1.00 93.75 70 PRO A C 1
ATOM 555 O O . PRO A 1 70 ? -11.781 -6.315 10.173 1.00 93.75 70 PRO A O 1
ATOM 558 N N . ILE A 1 71 ? -12.135 -5.007 11.969 1.00 93.06 71 ILE A N 1
ATOM 559 C CA . ILE A 1 71 ? -10.727 -4.925 12.403 1.00 93.06 71 ILE A CA 1
ATOM 560 C C . ILE A 1 71 ? -10.200 -6.310 12.785 1.00 93.06 71 ILE A C 1
ATOM 562 O O . ILE A 1 71 ? -9.151 -6.732 12.308 1.00 93.06 71 ILE A O 1
ATOM 566 N N . ASP A 1 72 ? -10.955 -7.053 13.594 1.00 92.19 72 ASP A N 1
ATOM 567 C CA . ASP A 1 72 ? -10.591 -8.408 14.010 1.00 92.19 72 ASP A CA 1
ATOM 568 C C . ASP A 1 72 ? -10.521 -9.357 12.803 1.00 92.19 72 ASP A C 1
ATOM 570 O O . ASP A 1 72 ? -9.629 -10.202 12.724 1.00 92.19 72 ASP A O 1
ATOM 574 N N . THR A 1 73 ? -11.411 -9.181 11.818 1.00 93.62 73 THR A N 1
ATOM 575 C CA . THR A 1 73 ? -11.369 -9.944 10.561 1.00 93.62 73 THR A CA 1
ATOM 576 C C . THR A 1 73 ? -10.118 -9.622 9.747 1.00 93.62 73 THR A C 1
ATOM 578 O O . THR A 1 73 ? -9.492 -10.538 9.214 1.00 93.62 73 THR A O 1
ATOM 581 N N . VAL A 1 74 ? -9.736 -8.344 9.653 1.00 92.81 74 VAL A N 1
ATOM 582 C CA . VAL A 1 74 ? -8.479 -7.945 9.010 1.00 92.81 74 VAL A CA 1
ATOM 583 C C . VAL A 1 74 ? -7.304 -8.584 9.726 1.00 92.81 74 VAL A C 1
ATOM 585 O O . VAL A 1 74 ? -6.545 -9.301 9.085 1.00 92.81 74 VAL A O 1
ATOM 588 N N . ASN A 1 75 ? -7.197 -8.390 11.039 1.00 91.88 75 ASN A N 1
ATOM 589 C CA . ASN A 1 75 ? -6.123 -8.930 11.864 1.00 91.88 75 ASN A CA 1
ATOM 590 C C . ASN A 1 75 ? -5.955 -10.446 11.700 1.00 91.88 75 ASN A C 1
ATOM 592 O O . ASN A 1 75 ? -4.828 -10.916 11.564 1.00 91.88 75 ASN A O 1
ATOM 596 N N . ALA A 1 76 ? -7.058 -11.198 11.662 1.00 90.69 76 ALA A N 1
ATOM 597 C CA . ALA A 1 76 ? -7.041 -12.644 11.444 1.00 90.69 76 ALA A CA 1
ATOM 598 C C . ALA A 1 76 ? -6.594 -13.051 10.026 1.00 90.69 76 ALA A C 1
ATOM 600 O O . ALA A 1 76 ? -6.124 -14.169 9.835 1.00 90.69 76 ALA A O 1
ATOM 601 N N . GLY A 1 77 ? -6.756 -12.170 9.036 1.00 90.19 77 GLY A N 1
ATOM 602 C CA . GLY A 1 77 ? -6.362 -12.405 7.647 1.00 90.19 77 GLY A CA 1
ATOM 603 C C . GLY A 1 77 ? -4.965 -11.901 7.276 1.00 90.19 77 GLY A C 1
ATOM 604 O O . GLY A 1 77 ? -4.533 -12.144 6.150 1.00 90.19 77 GLY A O 1
ATOM 605 N N . LEU A 1 78 ? -4.268 -11.188 8.169 1.00 91.44 78 LEU A N 1
ATOM 606 C CA . LEU A 1 78 ? -2.911 -10.709 7.907 1.00 91.44 78 LEU A CA 1
ATOM 607 C C . LEU A 1 78 ? -1.902 -11.858 8.001 1.00 91.44 78 LEU A C 1
ATOM 609 O O . LEU A 1 78 ? -1.875 -12.596 8.985 1.00 91.44 78 LEU A O 1
ATOM 613 N N . ASP A 1 79 ? -0.993 -11.941 7.031 1.00 87.69 79 ASP A N 1
ATOM 614 C CA . ASP A 1 79 ? 0.136 -12.870 7.072 1.00 87.69 79 ASP A CA 1
ATOM 615 C C . ASP A 1 79 ? 1.232 -12.322 7.998 1.00 87.69 79 ASP A C 1
ATOM 617 O O . ASP A 1 79 ? 2.165 -11.612 7.605 1.00 87.69 79 ASP A O 1
ATOM 621 N N . SER A 1 80 ? 1.035 -12.550 9.294 1.00 77.75 80 SER A N 1
ATOM 622 C CA . SER A 1 80 ? 1.922 -12.091 10.354 1.00 77.75 80 SER A CA 1
ATOM 623 C C . SER A 1 80 ? 2.054 -13.185 11.412 1.00 77.75 80 SER A C 1
ATOM 625 O O . SER A 1 80 ? 1.171 -13.315 12.262 1.00 77.75 80 SER A O 1
ATOM 627 N N . PRO A 1 81 ? 3.161 -13.957 11.410 1.00 73.00 81 PRO A N 1
ATOM 628 C CA . PRO A 1 81 ? 3.424 -14.950 12.443 1.00 73.00 81 PRO A CA 1
ATOM 629 C C . PRO A 1 81 ? 3.222 -14.358 13.846 1.00 73.00 81 PRO A C 1
ATOM 631 O O . PRO A 1 81 ? 3.793 -13.294 14.137 1.00 73.00 81 PRO A O 1
ATOM 634 N N . PRO A 1 82 ? 2.412 -14.997 14.710 1.00 72.62 82 PRO A N 1
ATOM 635 C CA . PRO A 1 82 ? 1.934 -14.380 15.937 1.00 72.62 82 PRO A CA 1
ATOM 636 C C . PRO A 1 82 ? 3.013 -14.419 17.025 1.00 72.62 82 PRO A C 1
ATOM 638 O O . PRO A 1 82 ? 3.017 -15.284 17.900 1.00 72.62 82 PRO A O 1
ATOM 641 N N . THR A 1 83 ? 3.922 -13.443 17.013 1.00 86.31 83 THR A N 1
ATOM 642 C CA . THR A 1 83 ? 4.795 -13.171 18.164 1.00 86.31 83 THR A CA 1
ATOM 643 C C . THR A 1 83 ? 4.057 -12.307 19.196 1.00 86.31 83 THR A C 1
ATOM 645 O O . THR A 1 83 ? 3.173 -11.530 18.819 1.00 86.31 83 THR A O 1
ATOM 648 N N . PRO A 1 84 ? 4.404 -12.380 20.498 1.00 85.56 84 PRO A N 1
ATOM 649 C CA . PRO A 1 84 ? 3.787 -11.534 21.525 1.00 85.56 84 PRO A CA 1
ATOM 650 C C . PRO A 1 84 ? 3.848 -10.038 21.188 1.00 85.56 84 PRO A C 1
ATOM 652 O O . PRO A 1 84 ? 2.853 -9.329 21.306 1.00 85.56 84 PRO A O 1
ATOM 655 N N . HIS A 1 85 ? 4.994 -9.583 20.678 1.00 86.50 85 HIS A N 1
ATOM 656 C CA . HIS A 1 85 ? 5.202 -8.205 20.238 1.00 86.50 85 HIS A CA 1
ATOM 657 C C . HIS A 1 85 ? 4.264 -7.804 19.090 1.00 86.50 85 HIS A C 1
ATOM 659 O O . HIS A 1 85 ? 3.726 -6.700 19.081 1.00 86.50 85 HIS A O 1
ATOM 665 N N . ARG A 1 86 ? 4.047 -8.683 18.106 1.00 86.50 86 ARG A N 1
ATOM 666 C CA . ARG A 1 86 ? 3.167 -8.393 16.964 1.00 86.50 86 ARG A CA 1
ATOM 667 C C . ARG A 1 86 ? 1.697 -8.398 17.361 1.00 86.50 86 ARG A C 1
ATOM 669 O O . ARG A 1 86 ? 0.966 -7.517 16.927 1.00 86.50 86 ARG A O 1
ATOM 676 N N . ARG A 1 87 ? 1.285 -9.322 18.237 1.00 88.75 87 ARG A N 1
ATOM 677 C CA . ARG A 1 87 ? -0.067 -9.313 18.818 1.00 88.75 87 ARG A CA 1
ATOM 678 C C . ARG A 1 87 ? -0.340 -8.007 19.558 1.00 88.75 87 ARG A C 1
ATOM 680 O O . ARG A 1 87 ? -1.395 -7.418 19.366 1.00 88.75 87 ARG A O 1
ATOM 687 N N . ARG A 1 88 ? 0.632 -7.524 20.341 1.00 90.56 88 ARG A N 1
ATOM 688 C CA . ARG A 1 88 ? 0.530 -6.228 21.020 1.00 90.56 88 ARG A CA 1
ATOM 689 C C . ARG A 1 88 ? 0.379 -5.074 20.028 1.00 90.56 88 ARG A C 1
ATOM 691 O O . ARG A 1 88 ? -0.541 -4.285 20.178 1.00 90.56 88 ARG A O 1
ATOM 698 N N . ALA A 1 89 ? 1.211 -5.028 18.989 1.00 92.19 89 ALA A N 1
ATOM 699 C CA . ALA A 1 89 ? 1.129 -4.012 17.938 1.00 92.19 89 ALA A CA 1
ATOM 700 C C . ALA A 1 89 ? -0.239 -3.984 17.232 1.00 92.19 89 ALA A C 1
ATOM 702 O O . ALA A 1 89 ? -0.763 -2.917 16.928 1.00 92.19 89 ALA A O 1
ATOM 703 N N . MET A 1 90 ? -0.826 -5.160 16.980 1.00 92.19 90 MET A N 1
ATOM 704 C CA . MET A 1 90 ? -2.158 -5.289 16.381 1.00 92.19 90 MET A CA 1
ATOM 705 C C . MET A 1 90 ? -3.252 -4.777 17.322 1.00 92.19 90 MET A C 1
ATOM 707 O O . MET A 1 90 ? -4.113 -4.021 16.879 1.00 92.19 90 MET A O 1
ATOM 711 N N . SER A 1 91 ? -3.201 -5.128 18.612 1.00 92.75 91 SER A N 1
ATOM 712 C CA . SER A 1 91 ? -4.121 -4.584 19.623 1.00 92.75 91 SER A CA 1
ATOM 713 C C . SER A 1 91 ? -3.984 -3.068 19.770 1.00 92.75 91 SER A C 1
ATOM 715 O O . SER A 1 91 ? -4.988 -2.364 19.837 1.00 92.75 91 SER A O 1
ATOM 717 N N . ASP A 1 92 ? -2.756 -2.550 19.759 1.00 95.06 92 ASP A N 1
ATOM 718 C CA . ASP A 1 92 ? -2.493 -1.112 19.815 1.00 95.06 92 ASP A CA 1
ATOM 719 C C . ASP A 1 92 ? -3.030 -0.409 18.555 1.00 95.06 92 ASP A C 1
ATOM 721 O O . ASP A 1 92 ? -3.655 0.642 18.669 1.00 95.06 92 ASP A O 1
ATOM 725 N N . ALA A 1 93 ? -2.906 -1.014 17.367 1.00 95.44 93 ALA A N 1
ATOM 726 C CA . ALA A 1 93 ? -3.525 -0.493 16.146 1.00 95.44 93 ALA A CA 1
ATOM 727 C C . ALA A 1 93 ? -5.059 -0.447 16.249 1.00 95.44 93 ALA A C 1
ATOM 729 O O . ALA A 1 93 ? -5.658 0.560 15.875 1.00 95.44 93 ALA A O 1
ATOM 730 N N . VAL A 1 94 ? -5.697 -1.490 16.801 1.00 95.25 94 VAL A N 1
ATOM 731 C CA . VAL A 1 94 ? -7.150 -1.497 17.062 1.00 95.25 94 VAL A CA 1
ATOM 732 C C . VAL A 1 94 ? -7.532 -0.334 17.976 1.00 95.25 94 VAL A C 1
ATOM 734 O O . VAL A 1 94 ? -8.461 0.411 17.667 1.00 95.25 94 VAL A O 1
ATOM 737 N N . ALA A 1 95 ? -6.793 -0.141 19.070 1.00 96.69 95 ALA A N 1
ATOM 738 C CA . ALA A 1 95 ? -7.038 0.950 20.004 1.00 96.69 95 ALA A CA 1
ATOM 739 C C . ALA A 1 95 ? -6.902 2.325 19.333 1.00 96.69 95 ALA A C 1
ATOM 741 O O . ALA A 1 95 ? -7.760 3.180 19.543 1.00 96.69 95 ALA A O 1
ATOM 742 N N . VAL A 1 96 ? -5.882 2.531 18.487 1.00 97.12 96 VAL A N 1
ATOM 743 C CA . VAL A 1 96 ? -5.699 3.795 17.752 1.00 97.12 96 VAL A CA 1
ATOM 744 C C . VAL A 1 96 ? -6.900 4.064 16.847 1.00 97.12 96 VAL A C 1
ATOM 746 O O . VAL A 1 96 ? -7.436 5.170 16.871 1.00 97.12 96 VAL A O 1
ATOM 749 N N . LEU A 1 97 ? -7.352 3.063 16.083 1.00 96.25 97 LEU A N 1
ATOM 750 C CA . LEU A 1 97 ? -8.491 3.214 15.174 1.00 96.25 97 LEU A CA 1
ATOM 751 C C . LEU A 1 97 ? -9.780 3.566 15.917 1.00 96.25 97 LEU A C 1
ATOM 753 O O . LEU A 1 97 ? -10.517 4.442 15.470 1.00 96.25 97 LEU A O 1
ATOM 757 N N . LEU A 1 98 ? -10.046 2.913 17.050 1.00 96.81 98 LEU A N 1
ATOM 758 C CA . LEU A 1 98 ? -11.245 3.165 17.851 1.00 96.81 98 LEU A CA 1
ATOM 759 C C . LEU A 1 98 ? -11.215 4.553 18.495 1.00 96.81 98 LEU A C 1
ATOM 761 O O . LEU A 1 98 ? -12.181 5.298 18.356 1.00 96.81 98 LEU A O 1
ATOM 765 N N . VAL A 1 99 ? -10.101 4.927 19.134 1.00 96.06 99 VAL A N 1
ATOM 766 C CA . VAL A 1 99 ? -9.943 6.253 19.758 1.00 96.06 99 VAL A CA 1
ATOM 767 C C . VAL A 1 99 ? -10.109 7.357 18.716 1.00 96.06 99 VAL A C 1
ATOM 769 O O . VAL A 1 99 ? -10.936 8.246 18.899 1.00 96.06 99 VAL A O 1
ATOM 772 N N . ARG A 1 100 ? -9.410 7.259 17.579 1.00 95.50 100 ARG A N 1
ATOM 773 C CA . ARG A 1 100 ? -9.534 8.247 16.499 1.00 95.50 100 ARG A CA 1
ATOM 774 C C . ARG A 1 100 ? -10.934 8.274 15.887 1.00 95.50 100 ARG A C 1
ATOM 776 O O . ARG A 1 100 ? -11.418 9.349 15.554 1.00 95.50 100 ARG A O 1
ATOM 783 N N . SER A 1 101 ? -11.615 7.129 15.783 1.00 95.44 101 SER A N 1
ATOM 784 C CA . SER A 1 101 ? -12.989 7.103 15.261 1.00 95.44 101 SER A CA 1
ATOM 785 C C . SER A 1 101 ? -13.949 7.852 16.186 1.00 95.44 101 SER A C 1
ATOM 787 O O . SER A 1 101 ? -14.790 8.611 15.712 1.00 95.44 101 SER A O 1
ATOM 789 N N . ALA A 1 102 ? -13.803 7.676 17.503 1.00 95.56 102 ALA A N 1
ATOM 790 C CA . ALA A 1 102 ? -14.598 8.392 18.497 1.00 95.56 102 ALA A CA 1
ATOM 791 C C . ALA A 1 102 ? -14.330 9.905 18.480 1.00 95.56 102 ALA A C 1
ATOM 793 O O . ALA A 1 102 ? -15.272 10.685 18.569 1.00 95.56 102 ALA A O 1
ATOM 794 N N . GLU A 1 103 ? -13.071 10.322 18.330 1.00 94.12 103 GLU A N 1
ATOM 795 C CA . GLU A 1 103 ? -12.688 11.740 18.265 1.00 94.12 103 GLU A CA 1
ATOM 796 C C . GLU A 1 103 ? -13.198 12.442 17.000 1.00 94.12 103 GLU A C 1
ATOM 798 O O . GLU A 1 103 ? -13.642 13.585 17.071 1.00 94.12 103 GLU A O 1
ATOM 803 N N . LEU A 1 104 ? -13.155 11.762 15.850 1.00 93.31 104 LEU A N 1
ATOM 804 C CA . LEU A 1 104 ? -13.639 12.301 14.574 1.00 93.31 104 LEU A CA 1
ATOM 805 C C . LEU A 1 104 ? -15.161 12.160 14.402 1.00 93.31 104 LEU A C 1
ATOM 807 O O . LEU A 1 104 ? -15.721 12.695 13.448 1.00 93.31 104 LEU A O 1
ATOM 811 N N . GLY A 1 105 ? -15.831 11.387 15.265 1.00 95.06 105 GLY A N 1
ATOM 812 C CA . GLY A 1 105 ? -17.239 11.006 15.093 1.00 95.06 105 GLY A CA 1
ATOM 813 C C . GLY A 1 105 ? -17.495 10.143 13.849 1.00 95.06 105 GLY A C 1
ATOM 814 O O . GLY A 1 105 ? -18.643 9.941 13.449 1.00 95.06 105 GLY A O 1
ATOM 815 N N . ARG A 1 106 ? -16.432 9.624 13.226 1.00 95.06 106 ARG A N 1
ATOM 816 C CA . ARG A 1 106 ? -16.470 8.898 11.958 1.00 95.06 106 ARG A CA 1
ATOM 817 C C . ARG A 1 106 ? -15.696 7.597 12.063 1.00 95.06 106 ARG A C 1
ATOM 819 O O . ARG A 1 106 ? -14.572 7.557 12.550 1.00 95.06 106 ARG A O 1
ATOM 826 N N . THR A 1 107 ? -16.297 6.527 11.572 1.00 95.00 107 THR A N 1
ATOM 827 C CA . THR A 1 107 ? -15.689 5.199 11.512 1.00 95.00 107 THR A CA 1
ATOM 828 C C . THR A 1 107 ? -14.519 5.161 10.529 1.00 95.00 107 THR A C 1
ATOM 830 O O . THR A 1 107 ? -14.526 5.828 9.496 1.00 95.00 107 THR A O 1
ATOM 833 N N . PHE A 1 108 ? -13.521 4.331 10.823 1.00 93.19 108 PHE A N 1
ATOM 834 C CA . PHE A 1 108 ? -12.286 4.212 10.038 1.00 93.19 108 PHE A CA 1
ATOM 835 C C . PHE A 1 108 ? -12.477 3.758 8.577 1.00 93.19 108 PHE A C 1
ATOM 837 O O . PHE A 1 108 ? -11.619 4.033 7.742 1.00 93.19 108 PHE A O 1
ATOM 844 N N . TRP A 1 109 ? -13.588 3.099 8.223 1.00 93.25 109 TRP A N 1
ATOM 845 C CA . TRP A 1 109 ? -13.928 2.824 6.814 1.00 93.25 109 TRP A CA 1
ATOM 846 C C . TRP A 1 109 ? -14.543 4.025 6.085 1.00 93.25 109 TRP A C 1
ATOM 848 O O . TRP A 1 109 ? -14.609 4.018 4.860 1.00 93.25 109 TRP A O 1
ATOM 858 N N . GLY A 1 110 ? -14.996 5.043 6.815 1.00 92.50 110 GLY A N 1
ATOM 859 C CA . GLY A 1 110 ? -15.480 6.303 6.259 1.00 92.50 110 GLY A CA 1
ATOM 860 C C . GLY A 1 110 ? -14.413 7.394 6.167 1.00 92.50 110 GLY A C 1
ATOM 861 O O . GLY A 1 110 ? -14.717 8.476 5.673 1.00 92.50 110 GLY A O 1
ATOM 862 N N . TRP A 1 111 ? -13.195 7.152 6.661 1.00 93.25 111 TRP A N 1
ATOM 863 C CA . TRP A 1 111 ? -12.150 8.173 6.664 1.00 93.25 111 TRP A CA 1
ATOM 864 C C . TRP A 1 111 ? -11.665 8.531 5.258 1.00 93.25 111 TRP A C 1
ATOM 866 O O . TRP A 1 111 ? -11.535 7.661 4.392 1.00 93.25 111 TRP A O 1
ATOM 876 N N . THR A 1 112 ? -11.358 9.809 5.050 1.00 90.62 112 THR A N 1
ATOM 877 C CA . THR A 1 112 ? -10.803 10.315 3.794 1.00 90.62 112 THR A CA 1
ATOM 878 C C . THR A 1 112 ? -9.329 9.943 3.644 1.00 90.62 112 THR A C 1
ATOM 880 O O . THR A 1 112 ? -8.655 9.513 4.587 1.00 90.62 112 THR A O 1
ATOM 883 N N . THR A 1 113 ? -8.798 10.121 2.434 1.00 88.25 113 THR A N 1
ATOM 884 C CA . THR A 1 113 ? -7.369 9.936 2.164 1.00 88.25 113 THR A CA 1
ATOM 885 C C . THR A 1 113 ? -6.519 10.845 3.051 1.00 88.25 113 THR A C 1
ATOM 887 O O . THR A 1 113 ? -5.514 10.394 3.594 1.00 88.25 113 THR A O 1
ATOM 890 N N . GLU A 1 114 ? -6.927 12.097 3.250 1.00 88.81 114 GLU A N 1
ATOM 891 C CA . GLU A 1 114 ? -6.220 13.083 4.071 1.00 88.81 114 GLU A CA 1
ATOM 892 C C . GLU A 1 114 ? -6.180 12.667 5.544 1.00 88.81 114 GLU A C 1
ATOM 894 O O . GLU A 1 114 ? -5.129 12.767 6.174 1.00 88.81 114 GLU A O 1
ATOM 899 N N . GLU A 1 115 ? -7.288 12.146 6.078 1.00 91.50 115 GLU A N 1
ATOM 900 C CA . GLU A 1 115 ? -7.368 11.642 7.455 1.00 91.50 115 GLU A CA 1
ATOM 901 C C . GLU A 1 115 ? -6.409 10.455 7.664 1.00 91.50 115 GLU A C 1
ATOM 903 O O . GLU A 1 115 ? -5.664 10.410 8.651 1.00 91.50 115 GLU A O 1
ATOM 908 N N . TRP A 1 116 ? -6.340 9.530 6.698 1.00 91.88 116 TRP A N 1
ATOM 909 C CA . TRP A 1 116 ? -5.372 8.429 6.723 1.00 91.88 116 TRP A CA 1
ATOM 910 C C . TRP A 1 116 ? -3.923 8.901 6.594 1.00 91.88 116 TRP A C 1
ATOM 912 O O . TRP A 1 116 ? -3.063 8.421 7.336 1.00 91.88 116 TRP A O 1
ATOM 922 N N . VAL A 1 117 ? -3.635 9.834 5.682 1.00 89.44 117 VAL A N 1
ATOM 923 C CA . VAL A 1 117 ? -2.287 10.399 5.495 1.00 89.44 117 VAL A CA 1
ATOM 924 C C . VAL A 1 117 ? -1.828 11.129 6.755 1.00 89.44 117 VAL A C 1
ATOM 926 O O . VAL A 1 117 ? -0.684 10.944 7.170 1.00 89.44 117 VAL A O 1
ATOM 929 N N . TYR A 1 118 ? -2.714 11.899 7.390 1.00 90.62 118 TYR A N 1
ATOM 930 C CA . TYR A 1 118 ? -2.432 12.596 8.642 1.00 90.62 118 TYR A CA 1
ATOM 931 C C . TYR A 1 118 ? -2.076 11.611 9.760 1.00 90.62 118 TYR A C 1
ATOM 933 O O . TYR A 1 118 ? -1.036 11.754 10.397 1.00 90.62 118 TYR A O 1
ATOM 941 N N . LEU A 1 119 ? -2.888 10.566 9.963 1.00 92.12 119 LEU A N 1
ATOM 942 C CA . LEU A 1 119 ? -2.621 9.567 10.999 1.00 92.12 119 LEU A CA 1
ATOM 943 C C . LEU A 1 119 ? -1.337 8.774 10.727 1.00 92.12 119 LEU A C 1
ATOM 945 O O . LEU A 1 119 ? -0.550 8.544 11.642 1.00 92.12 119 LEU A O 1
ATOM 949 N N . LEU A 1 120 ? -1.146 8.301 9.493 1.00 90.81 120 LEU A N 1
ATOM 950 C CA . LEU A 1 120 ? -0.018 7.436 9.142 1.00 90.81 120 LEU A CA 1
ATOM 951 C C . LEU A 1 120 ? 1.301 8.203 9.046 1.00 90.81 120 LEU A C 1
ATOM 953 O O . LEU A 1 120 ? 2.351 7.578 9.202 1.00 90.81 120 LEU A O 1
ATOM 957 N N . GLY A 1 121 ? 1.260 9.508 8.769 1.00 89.38 121 GLY A N 1
ATOM 958 C CA . GLY A 1 121 ? 2.430 10.338 8.498 1.00 89.38 121 GLY A CA 1
ATOM 959 C C . GLY A 1 121 ? 3.211 9.897 7.253 1.00 89.38 121 GLY A C 1
ATOM 960 O O . GLY A 1 121 ? 3.123 8.759 6.772 1.00 89.38 121 GLY A O 1
ATOM 961 N N . ARG A 1 122 ? 4.056 10.777 6.716 1.00 86.19 122 ARG A N 1
ATOM 962 C CA . ARG A 1 122 ? 4.973 10.440 5.614 1.00 86.19 122 ARG A CA 1
ATOM 963 C C . ARG A 1 122 ? 6.132 9.589 6.110 1.00 86.19 122 ARG A C 1
ATOM 965 O O . ARG A 1 122 ? 6.564 8.676 5.406 1.00 86.19 122 ARG A O 1
ATOM 972 N N . ASP A 1 123 ? 6.582 9.794 7.340 1.00 86.00 123 ASP A N 1
ATOM 973 C CA . ASP A 1 123 ? 7.656 9.035 7.975 1.00 86.00 123 ASP A CA 1
ATOM 974 C C . ASP A 1 123 ? 7.325 8.645 9.426 1.00 86.00 123 ASP A C 1
ATOM 976 O O . ASP A 1 123 ? 6.218 8.864 9.916 1.00 86.00 123 ASP A O 1
ATOM 980 N N . GLN A 1 124 ? 8.264 7.947 10.070 1.00 88.31 124 GLN A N 1
ATOM 981 C CA . GLN A 1 124 ? 8.096 7.483 11.445 1.00 88.31 124 GLN A CA 1
ATOM 982 C C . GLN A 1 124 ? 8.007 8.656 12.442 1.00 88.31 124 GLN A C 1
ATOM 984 O O . GLN A 1 124 ? 7.093 8.649 13.261 1.00 88.31 124 GLN A O 1
ATOM 989 N N . PRO A 1 125 ? 8.861 9.698 12.357 1.00 90.81 125 PRO A N 1
ATOM 990 C CA . PRO A 1 125 ? 8.708 10.891 13.190 1.00 90.81 125 PRO A CA 1
ATOM 991 C C . PRO A 1 125 ? 7.347 11.587 13.064 1.00 90.81 125 PRO A C 1
ATOM 993 O O . PRO A 1 125 ? 6.771 11.978 14.075 1.00 90.81 125 PRO A O 1
ATOM 996 N N . GLU A 1 126 ? 6.827 11.762 11.847 1.00 91.69 126 GLU A N 1
ATOM 997 C CA . GLU A 1 126 ? 5.521 12.387 11.613 1.00 91.69 126 GLU A CA 1
ATOM 998 C C . GLU A 1 126 ? 4.390 11.518 12.174 1.00 91.69 126 GLU A C 1
ATOM 1000 O O . GLU A 1 126 ? 3.521 12.037 12.872 1.00 91.69 126 GLU A O 1
ATOM 1005 N N . PHE A 1 127 ? 4.463 10.192 11.999 1.00 91.88 127 PHE A N 1
ATOM 1006 C CA . PHE A 1 127 ? 3.554 9.260 12.670 1.00 91.88 127 PHE A CA 1
ATOM 1007 C C . PHE A 1 127 ? 3.555 9.454 14.190 1.00 91.88 127 PHE A C 1
ATOM 1009 O O . PHE A 1 127 ? 2.490 9.617 14.772 1.00 91.88 127 PHE A O 1
ATOM 1016 N N . CYS A 1 128 ? 4.720 9.509 14.841 1.00 91.38 128 CYS A N 1
ATOM 1017 C CA . CYS A 1 128 ? 4.800 9.669 16.297 1.00 91.38 128 CYS A CA 1
ATOM 1018 C C . CYS A 1 128 ? 4.241 11.011 16.805 1.00 91.38 128 CYS A C 1
ATOM 1020 O O . CYS A 1 128 ? 3.859 11.102 17.968 1.00 91.38 128 CYS A O 1
ATOM 1022 N N . ARG A 1 129 ? 4.171 12.051 15.958 1.00 92.38 129 ARG A N 1
ATOM 1023 C CA . ARG A 1 129 ? 3.523 13.332 16.304 1.00 92.38 129 ARG A CA 1
ATOM 1024 C C . ARG A 1 129 ? 2.000 13.259 16.232 1.00 92.38 129 ARG A C 1
ATOM 1026 O O . ARG A 1 129 ? 1.327 13.958 16.984 1.00 92.38 129 ARG A O 1
ATOM 1033 N N . HIS A 1 130 ? 1.466 12.463 15.308 1.00 91.62 130 HIS A N 1
ATOM 1034 C CA . HIS A 1 130 ? 0.028 12.369 15.051 1.00 91.62 130 HIS A CA 1
ATOM 1035 C C . HIS A 1 130 ? -0.632 11.172 15.731 1.00 91.62 130 HIS A C 1
ATOM 1037 O O . HIS A 1 130 ? -1.838 11.185 15.959 1.00 91.62 130 HIS A O 1
ATOM 1043 N N . ALA A 1 131 ? 0.112 10.125 16.062 1.00 91.88 131 ALA A N 1
ATOM 1044 C CA . ALA A 1 131 ? -0.386 8.987 16.811 1.00 91.88 131 ALA A CA 1
ATOM 1045 C C . ALA A 1 131 ? -0.431 9.295 18.320 1.00 91.88 131 ALA A C 1
ATOM 1047 O O . ALA A 1 131 ? 0.314 10.146 18.810 1.00 91.88 131 ALA A O 1
ATOM 1048 N N . PRO A 1 132 ? -1.287 8.605 19.092 1.00 92.56 132 PRO A N 1
ATOM 1049 C CA . PRO A 1 132 ? -1.222 8.666 20.547 1.00 92.56 132 PRO A CA 1
ATOM 1050 C C . PRO A 1 132 ? 0.173 8.285 21.068 1.00 92.56 132 PRO A C 1
ATOM 1052 O O . PRO A 1 132 ? 0.763 7.322 20.589 1.00 92.56 132 PRO A O 1
ATOM 1055 N N . ALA A 1 133 ? 0.665 8.973 22.105 1.00 91.69 133 ALA A N 1
ATOM 1056 C CA . ALA A 1 133 ? 2.032 8.804 22.627 1.00 91.69 133 ALA A CA 1
ATOM 1057 C C . ALA A 1 133 ? 2.379 7.377 23.103 1.00 91.69 133 ALA A C 1
ATOM 1059 O O . ALA A 1 133 ? 3.545 7.030 23.260 1.00 91.69 133 ALA A O 1
ATOM 1060 N N . TRP A 1 134 ? 1.369 6.544 23.359 1.00 92.12 134 TRP A N 1
ATOM 1061 C CA . TRP A 1 134 ? 1.540 5.149 23.760 1.00 92.12 134 TRP A CA 1
ATOM 1062 C C . TRP A 1 134 ? 1.674 4.171 22.584 1.00 92.12 134 TRP A C 1
ATOM 1064 O O . TRP A 1 134 ? 1.942 2.990 22.829 1.00 92.12 134 TRP A O 1
ATOM 1074 N N . ALA A 1 135 ? 1.436 4.619 21.346 1.00 92.44 135 ALA A N 1
ATOM 1075 C CA . ALA A 1 135 ? 1.542 3.805 20.143 1.00 92.44 135 ALA A CA 1
ATOM 1076 C C . ALA A 1 135 ? 3.010 3.721 19.706 1.00 92.44 135 ALA A C 1
ATOM 1078 O O . ALA A 1 135 ? 3.612 4.723 19.327 1.00 92.44 135 ALA A O 1
ATOM 1079 N N . GLY A 1 136 ? 3.579 2.516 19.772 1.00 88.62 136 GLY A N 1
ATOM 1080 C CA . GLY A 1 136 ? 4.955 2.263 19.354 1.00 88.62 136 GLY A CA 1
ATOM 1081 C C . GLY A 1 136 ? 5.142 2.289 17.837 1.00 88.62 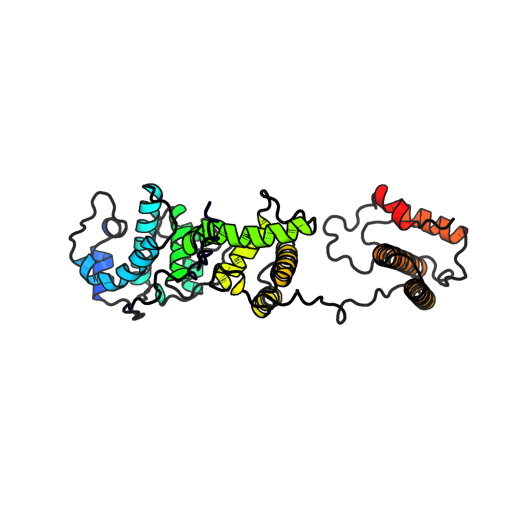136 GLY A C 1
ATOM 1082 O O . GLY A 1 136 ? 4.184 2.286 17.054 1.00 88.62 136 GLY A O 1
ATOM 1083 N N . ASP A 1 137 ? 6.402 2.254 17.405 1.00 88.50 137 ASP A N 1
ATOM 1084 C CA . ASP A 1 137 ? 6.759 2.325 15.988 1.00 88.50 137 ASP A CA 1
ATOM 1085 C C . ASP A 1 137 ? 6.186 1.165 15.165 1.00 88.50 137 ASP A C 1
ATOM 1087 O O . ASP A 1 137 ? 5.834 1.295 13.988 1.00 88.50 137 ASP A O 1
ATOM 1091 N N . GLU A 1 138 ? 6.042 0.012 15.806 1.00 89.06 138 GLU A N 1
ATOM 1092 C CA . GLU A 1 138 ? 5.508 -1.210 15.232 1.00 89.06 138 GLU A CA 1
ATOM 1093 C C . GLU A 1 138 ? 4.029 -1.139 14.855 1.00 89.06 138 GLU A C 1
ATOM 1095 O O . GLU A 1 138 ? 3.566 -2.010 14.118 1.00 89.06 138 GLU A O 1
ATOM 1100 N N . VAL A 1 139 ? 3.291 -0.142 15.349 1.00 92.38 139 VAL A N 1
ATOM 1101 C CA . VAL A 1 139 ? 1.847 0.013 15.127 1.00 92.38 139 VAL A CA 1
ATOM 1102 C C . VAL A 1 139 ? 1.567 0.518 13.711 1.00 92.38 139 VAL A C 1
ATOM 1104 O O . VAL A 1 139 ? 0.639 0.051 13.043 1.00 92.38 139 VAL A O 1
ATOM 1107 N N . ARG A 1 140 ? 2.412 1.423 13.203 1.00 92.19 140 ARG A N 1
ATOM 1108 C CA . ARG A 1 140 ? 2.228 2.103 11.912 1.00 92.19 140 ARG A CA 1
ATOM 1109 C C . ARG A 1 140 ? 2.053 1.139 10.724 1.00 92.19 140 ARG A C 1
ATOM 1111 O O . ARG A 1 140 ? 1.119 1.333 9.945 1.00 92.19 140 ARG A O 1
ATOM 1118 N N . PRO A 1 141 ? 2.850 0.059 10.566 1.00 90.12 141 PRO A N 1
ATOM 1119 C CA . PRO A 1 141 ? 2.635 -0.915 9.494 1.00 90.12 141 PRO A CA 1
ATOM 1120 C C . PRO A 1 141 ? 1.303 -1.673 9.574 1.00 90.12 141 PRO A C 1
ATOM 1122 O O . PRO A 1 141 ? 0.801 -2.102 8.535 1.00 90.12 141 PRO A O 1
ATOM 1125 N N . TYR A 1 142 ? 0.739 -1.870 10.772 1.00 92.12 142 TYR A N 1
ATOM 1126 C CA . TYR A 1 142 ? -0.583 -2.485 10.924 1.00 92.12 142 TYR A CA 1
ATOM 1127 C C . TYR A 1 142 ? -1.683 -1.491 10.590 1.00 92.12 142 TYR A C 1
ATOM 1129 O O . TYR A 1 142 ? -2.617 -1.862 9.887 1.00 92.12 142 TYR A O 1
ATOM 1137 N N . LEU A 1 143 ? -1.556 -0.230 11.004 1.00 93.56 143 LEU A N 1
ATOM 1138 C CA . LEU A 1 143 ? -2.493 0.820 10.599 1.00 93.56 143 LEU A CA 1
ATOM 1139 C C . LEU A 1 143 ? -2.529 0.978 9.077 1.00 93.56 143 LEU A C 1
ATOM 1141 O O . LEU A 1 143 ? -3.612 1.019 8.508 1.00 93.56 143 LEU A O 1
ATOM 1145 N N . ALA A 1 144 ? -1.376 0.941 8.402 1.00 92.50 144 ALA A N 1
ATOM 1146 C CA . ALA A 1 144 ? -1.319 0.961 6.939 1.00 92.50 144 ALA A CA 1
ATOM 1147 C C . ALA A 1 144 ? -2.052 -0.237 6.299 1.00 92.50 144 ALA A C 1
ATOM 1149 O O . ALA A 1 144 ? -2.718 -0.083 5.277 1.00 92.50 144 ALA A O 1
ATOM 1150 N N . ALA A 1 145 ? -1.969 -1.430 6.903 1.00 92.94 145 ALA A N 1
ATOM 1151 C CA . ALA A 1 145 ? -2.706 -2.603 6.430 1.00 92.94 145 ALA A CA 1
ATOM 1152 C C . ALA A 1 145 ? -4.226 -2.465 6.642 1.00 92.94 145 ALA A C 1
ATOM 1154 O O . ALA A 1 145 ? -4.998 -2.857 5.769 1.00 92.94 145 ALA A O 1
ATOM 1155 N N . HIS A 1 146 ? -4.663 -1.873 7.758 1.00 92.88 146 HIS A N 1
ATOM 1156 C CA . HIS A 1 146 ? -6.079 -1.587 8.011 1.00 92.88 146 HIS A CA 1
ATOM 1157 C C . HIS A 1 146 ? -6.620 -0.507 7.072 1.00 92.88 146 HIS A C 1
ATOM 1159 O O . HIS A 1 146 ? -7.689 -0.701 6.495 1.00 92.88 146 HIS A O 1
ATOM 1165 N N . ALA A 1 147 ? -5.862 0.574 6.867 1.00 92.38 147 ALA A N 1
ATOM 1166 C CA . ALA A 1 147 ? -6.184 1.638 5.920 1.00 92.38 147 ALA A CA 1
ATOM 1167 C C . ALA A 1 147 ? -6.430 1.070 4.522 1.00 92.38 147 ALA A C 1
ATOM 1169 O O . ALA A 1 147 ? -7.414 1.407 3.871 1.00 92.38 147 ALA A O 1
ATOM 1170 N N . TYR A 1 148 ? -5.570 0.138 4.107 1.00 92.38 148 TYR A N 1
ATOM 1171 C CA . TYR A 1 148 ? -5.720 -0.547 2.838 1.00 92.38 148 TYR A CA 1
ATOM 1172 C C . TYR A 1 148 ? -6.941 -1.464 2.783 1.00 92.38 148 TYR A C 1
ATOM 1174 O O . TYR A 1 148 ? -7.666 -1.443 1.797 1.00 92.38 148 TYR A O 1
ATOM 1182 N N . LEU A 1 149 ? -7.149 -2.321 3.787 1.00 91.44 149 LEU A N 1
ATOM 1183 C CA . LEU A 1 149 ? -8.154 -3.384 3.704 1.00 91.44 149 LEU A CA 1
ATOM 1184 C C . LEU A 1 149 ? -9.572 -2.909 4.017 1.00 91.44 149 LEU A C 1
ATOM 1186 O O . LEU A 1 149 ? -10.504 -3.391 3.378 1.00 91.44 149 LEU A O 1
ATOM 1190 N N . VAL A 1 150 ? -9.730 -2.016 4.994 1.00 87.31 150 VAL A N 1
ATOM 1191 C CA . VAL A 1 150 ? -11.040 -1.538 5.461 1.00 87.31 150 VAL A CA 1
ATOM 1192 C C . VAL A 1 150 ? -11.385 -0.164 4.892 1.00 87.31 150 VAL A C 1
ATOM 1194 O O . VAL A 1 150 ? -12.555 0.125 4.666 1.00 87.31 150 VAL A O 1
ATOM 1197 N N . GLY A 1 151 ? -10.378 0.681 4.674 1.00 77.62 151 GLY A N 1
ATOM 1198 C CA . GLY A 1 151 ? -10.553 1.990 4.060 1.00 77.62 151 GLY A CA 1
ATOM 1199 C C . GLY A 1 151 ? -10.451 1.947 2.535 1.00 77.62 151 GLY A C 1
ATOM 1200 O O . GLY A 1 151 ? -10.104 0.938 1.916 1.00 77.62 151 GLY A O 1
ATOM 1201 N N . SER A 1 152 ? -10.706 3.097 1.920 1.00 72.75 152 SER A N 1
ATOM 1202 C CA . SER A 1 152 ? -10.447 3.354 0.499 1.00 72.75 152 SER A CA 1
ATOM 1203 C C . SER A 1 152 ? -8.976 3.684 0.207 1.00 72.75 152 SER A C 1
ATOM 1205 O O . SER A 1 152 ? -8.612 3.878 -0.951 1.00 72.75 152 SER A O 1
ATOM 1207 N N . PHE A 1 153 ? -8.108 3.716 1.225 1.00 82.81 153 PHE A N 1
ATOM 1208 C CA . PHE A 1 153 ? -6.746 4.220 1.096 1.00 82.81 153 PHE A CA 1
ATOM 1209 C C . PHE A 1 153 ? -5.860 3.320 0.220 1.00 82.81 153 PHE A C 1
ATOM 1211 O O . PHE A 1 153 ? -5.595 2.157 0.536 1.00 82.81 153 PHE A O 1
ATOM 1218 N N . ASN A 1 154 ? -5.364 3.879 -0.881 1.00 78.31 154 ASN A N 1
ATOM 1219 C CA . ASN A 1 154 ? -4.374 3.269 -1.773 1.00 78.31 154 ASN A CA 1
ATOM 1220 C C . ASN A 1 154 ? -3.244 4.242 -2.170 1.00 78.31 154 ASN A C 1
ATOM 1222 O O . ASN A 1 154 ? -2.323 3.837 -2.884 1.00 78.31 154 ASN A O 1
ATOM 1226 N N . GLU A 1 155 ? -3.245 5.473 -1.641 1.00 78.06 155 GLU A N 1
ATOM 1227 C CA . GLU A 1 155 ? -2.264 6.526 -1.946 1.00 78.06 155 GLU A CA 1
ATOM 1228 C C . GLU A 1 155 ? -0.953 6.369 -1.172 1.00 78.06 155 GLU A C 1
ATOM 1230 O O . GLU A 1 155 ? -0.340 7.300 -0.652 1.00 78.06 155 GLU A O 1
ATOM 1235 N N . PHE A 1 156 ? -0.448 5.139 -1.157 1.00 76.62 156 PHE A N 1
ATOM 1236 C CA . PHE A 1 156 ? 0.841 4.777 -0.583 1.00 76.62 156 PHE A CA 1
ATOM 1237 C C . PHE A 1 156 ? 2.034 5.438 -1.275 1.00 76.62 156 PHE A C 1
ATOM 1239 O O . PHE A 1 156 ? 3.156 5.364 -0.776 1.00 76.62 156 PHE A O 1
ATOM 1246 N N . HIS A 1 157 ? 1.835 6.052 -2.437 1.00 72.12 157 HIS A N 1
ATOM 1247 C CA . HIS A 1 157 ? 2.859 6.864 -3.078 1.00 72.12 157 HIS A CA 1
ATOM 12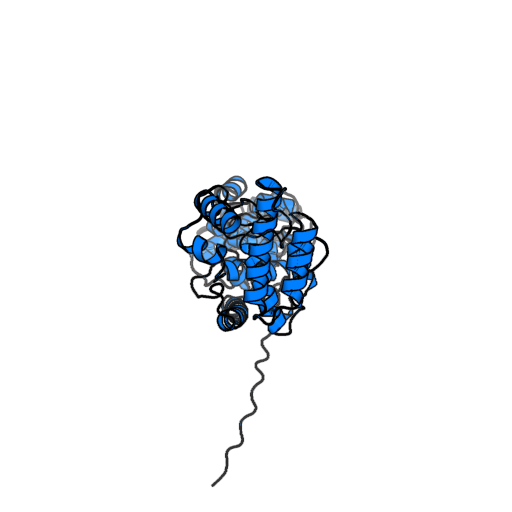48 C C . HIS A 1 157 ? 3.066 8.204 -2.340 1.00 72.12 157 HIS A C 1
ATOM 1250 O O . HIS A 1 157 ? 4.182 8.719 -2.352 1.00 72.12 157 HIS A O 1
ATOM 1256 N N . ALA A 1 158 ? 2.031 8.720 -1.659 1.00 71.12 158 ALA A N 1
ATOM 1257 C CA . ALA A 1 158 ? 2.087 9.932 -0.839 1.00 71.12 158 ALA A CA 1
ATOM 1258 C C . ALA A 1 158 ? 2.711 9.682 0.545 1.00 71.12 158 ALA A C 1
ATOM 1260 O O . ALA A 1 158 ? 3.272 10.591 1.157 1.00 71.12 158 ALA A O 1
ATOM 1261 N N . MET A 1 159 ? 2.681 8.434 1.025 1.00 71.81 159 MET A N 1
ATOM 1262 C CA . MET A 1 159 ? 3.487 8.031 2.177 1.00 71.81 159 MET A CA 1
ATOM 1263 C C . MET A 1 159 ? 4.960 7.952 1.762 1.00 71.81 159 MET A C 1
ATOM 1265 O O . MET A 1 159 ? 5.294 7.379 0.721 1.00 71.81 159 MET A O 1
ATOM 1269 N N . GLY A 1 160 ? 5.848 8.505 2.588 1.00 69.69 160 GLY A N 1
ATOM 1270 C CA . GLY A 1 160 ? 7.283 8.567 2.328 1.00 69.69 160 GLY A CA 1
ATOM 1271 C C . GLY A 1 160 ? 7.978 7.197 2.323 1.00 69.69 160 GLY A C 1
ATOM 1272 O O . GLY A 1 160 ? 7.502 6.187 1.792 1.00 69.69 160 GLY A O 1
ATOM 1273 N N . GLY A 1 161 ? 9.187 7.144 2.878 1.00 68.75 161 GLY A N 1
ATOM 1274 C CA . GLY A 1 161 ? 9.935 5.893 2.977 1.00 68.75 161 GLY A CA 1
ATOM 1275 C C . GLY A 1 161 ? 9.234 4.900 3.908 1.00 68.75 161 GLY A C 1
ATOM 1276 O O . GLY A 1 161 ? 9.219 5.092 5.118 1.00 68.75 161 GLY A O 1
ATOM 1277 N N . PHE A 1 162 ? 8.685 3.813 3.362 1.00 77.00 162 PHE A N 1
ATOM 1278 C CA . PHE A 1 162 ? 8.231 2.665 4.147 1.00 77.00 162 PHE A CA 1
ATOM 1279 C C . PHE A 1 162 ? 8.468 1.354 3.388 1.00 77.00 162 PHE A C 1
ATOM 1281 O O . PHE A 1 162 ? 8.608 1.324 2.159 1.00 77.00 162 PHE A O 1
ATOM 1288 N N . HIS A 1 163 ? 8.512 0.244 4.126 1.00 81.56 163 HIS A N 1
ATOM 1289 C CA . HIS A 1 163 ? 8.811 -1.077 3.575 1.00 81.56 163 HIS A CA 1
ATOM 1290 C C . HIS A 1 163 ? 7.604 -1.682 2.839 1.00 81.56 163 HIS A C 1
ATOM 1292 O O . HIS A 1 163 ? 6.918 -2.554 3.373 1.00 81.56 163 HIS A O 1
ATOM 1298 N N . ARG A 1 164 ? 7.381 -1.244 1.592 1.00 87.38 164 ARG A N 1
ATOM 1299 C CA . ARG A 1 164 ? 6.306 -1.709 0.689 1.00 87.38 164 ARG A CA 1
ATOM 1300 C C . ARG A 1 164 ? 6.230 -3.232 0.571 1.00 87.38 164 ARG A C 1
ATOM 1302 O O . ARG A 1 164 ? 5.141 -3.789 0.661 1.00 87.38 164 ARG A O 1
ATOM 1309 N N . LEU A 1 165 ? 7.381 -3.900 0.472 1.00 90.56 165 LEU A N 1
ATOM 1310 C CA . LEU A 1 165 ? 7.462 -5.363 0.435 1.00 90.56 165 LEU A CA 1
ATOM 1311 C C . LEU A 1 165 ? 6.862 -6.010 1.689 1.00 90.56 165 LEU A C 1
ATOM 1313 O O . LEU A 1 165 ? 6.022 -6.896 1.586 1.00 90.56 165 LEU A O 1
ATOM 1317 N N . ARG A 1 166 ? 7.219 -5.509 2.879 1.00 89.88 166 ARG A N 1
ATOM 1318 C CA . ARG A 1 166 ? 6.692 -6.028 4.152 1.00 89.88 166 ARG A CA 1
ATOM 1319 C C . ARG A 1 166 ? 5.191 -5.784 4.301 1.00 89.88 166 ARG A C 1
ATOM 1321 O O . ARG A 1 166 ? 4.508 -6.601 4.910 1.00 89.88 166 ARG A O 1
ATOM 1328 N N . LEU A 1 167 ? 4.680 -4.670 3.773 1.00 91.56 167 LEU A N 1
ATOM 1329 C CA . LEU A 1 167 ? 3.242 -4.404 3.745 1.00 91.56 167 LEU A CA 1
ATOM 1330 C C . LEU A 1 167 ? 2.519 -5.370 2.794 1.00 91.56 167 LEU A C 1
ATOM 1332 O O . LEU A 1 167 ? 1.522 -5.967 3.188 1.00 91.56 167 LEU A O 1
ATOM 1336 N N . CYS A 1 168 ? 3.057 -5.583 1.589 1.00 93.81 168 CYS A N 1
ATOM 1337 C CA . CYS A 1 168 ? 2.519 -6.553 0.635 1.00 93.81 168 CYS A CA 1
ATOM 1338 C C . CYS A 1 168 ? 2.497 -7.969 1.199 1.00 93.81 168 CYS A C 1
ATOM 1340 O O . CYS A 1 168 ? 1.465 -8.618 1.099 1.00 93.81 168 CYS A O 1
ATOM 1342 N N . TRP A 1 169 ? 3.583 -8.435 1.823 1.00 94.06 169 TRP A N 1
ATOM 1343 C CA . TRP A 1 169 ? 3.601 -9.739 2.493 1.00 94.06 169 TRP A CA 1
ATOM 1344 C C . TRP A 1 169 ? 2.463 -9.854 3.494 1.00 94.06 169 TRP A C 1
ATOM 1346 O O . TRP A 1 169 ? 1.673 -10.781 3.408 1.00 94.06 169 TRP A O 1
ATOM 1356 N N . ARG A 1 170 ? 2.306 -8.852 4.362 1.00 92.38 170 ARG A N 1
ATOM 1357 C CA . ARG A 1 170 ? 1.272 -8.863 5.397 1.00 92.38 170 ARG A CA 1
ATOM 1358 C C . ARG A 1 170 ? -0.153 -8.913 4.836 1.00 92.38 170 ARG A C 1
ATOM 1360 O O . ARG A 1 170 ? -1.013 -9.527 5.451 1.00 92.38 170 ARG A O 1
ATOM 1367 N N . ILE A 1 171 ? -0.416 -8.257 3.708 1.00 93.88 171 ILE A N 1
ATOM 1368 C CA . ILE A 1 171 ? -1.759 -8.157 3.111 1.00 93.88 171 ILE A CA 1
ATOM 1369 C C . ILE A 1 171 ? -2.063 -9.348 2.194 1.00 93.88 171 ILE A C 1
ATOM 1371 O O . ILE A 1 171 ? -3.157 -9.912 2.220 1.00 93.88 171 ILE A O 1
ATOM 1375 N N . PHE A 1 172 ? -1.109 -9.697 1.336 1.00 94.31 172 PHE A N 1
ATOM 1376 C CA . PHE A 1 172 ? -1.304 -10.624 0.226 1.00 94.31 172 PHE A CA 1
ATOM 1377 C C . PHE A 1 172 ? -0.719 -12.016 0.474 1.00 94.31 172 PHE A C 1
ATOM 1379 O O . PHE A 1 172 ? -1.001 -12.935 -0.300 1.00 94.31 172 PHE A O 1
ATOM 1386 N N . GLY A 1 173 ? 0.075 -12.182 1.528 1.00 93.19 173 GLY A N 1
ATOM 1387 C CA . GLY A 1 173 ? 0.843 -13.385 1.822 1.00 93.19 173 GLY A CA 1
ATOM 1388 C C . GLY A 1 173 ? 2.258 -13.323 1.248 1.00 93.19 173 GLY A C 1
ATOM 1389 O O . GLY A 1 173 ? 2.457 -12.963 0.083 1.00 93.19 173 GLY A O 1
ATOM 1390 N N . GLN A 1 174 ? 3.244 -13.702 2.060 1.00 92.81 174 GLN A N 1
ATOM 1391 C CA . GLN A 1 174 ? 4.661 -13.684 1.712 1.00 92.81 174 GLN A CA 1
ATOM 1392 C C . GLN A 1 174 ? 4.961 -14.562 0.492 1.00 92.81 174 GLN A C 1
ATOM 1394 O O . GLN A 1 174 ? 5.544 -14.081 -0.481 1.00 92.81 174 GLN A O 1
ATOM 1399 N N . ASP A 1 175 ? 4.511 -15.817 0.505 1.00 92.44 175 ASP A N 1
ATOM 1400 C CA . ASP A 1 175 ? 4.806 -16.783 -0.560 1.00 92.44 175 ASP A CA 1
ATOM 1401 C C . ASP A 1 175 ? 4.225 -16.359 -1.907 1.00 92.44 175 ASP A C 1
ATOM 1403 O O . ASP A 1 175 ? 4.878 -16.483 -2.944 1.00 92.44 175 ASP A O 1
ATOM 1407 N N . ARG A 1 176 ? 3.004 -15.812 -1.893 1.00 93.94 176 ARG A N 1
ATOM 1408 C CA . ARG A 1 176 ? 2.327 -15.338 -3.103 1.00 93.94 176 ARG A CA 1
ATOM 1409 C C . ARG A 1 176 ? 3.084 -14.169 -3.721 1.00 93.94 176 ARG A C 1
ATOM 1411 O O . ARG A 1 176 ? 3.436 -14.223 -4.891 1.00 93.94 176 ARG A O 1
ATOM 1418 N N . VAL A 1 177 ? 3.384 -13.143 -2.929 1.00 95.50 177 VAL A N 1
ATOM 1419 C CA . VAL A 1 177 ? 4.110 -11.957 -3.409 1.00 95.50 177 VAL A CA 1
ATOM 1420 C C . VAL A 1 177 ? 5.504 -12.330 -3.912 1.00 95.50 177 VAL A C 1
ATOM 1422 O O . VAL A 1 177 ? 5.919 -11.867 -4.972 1.00 95.50 177 VAL A O 1
ATOM 1425 N N . ASN A 1 178 ? 6.222 -13.188 -3.182 1.00 94.12 178 ASN A N 1
ATOM 1426 C CA . ASN A 1 178 ? 7.565 -13.610 -3.574 1.00 94.12 178 ASN A CA 1
ATOM 1427 C C . ASN A 1 178 ? 7.558 -14.419 -4.871 1.00 94.12 178 ASN A C 1
ATOM 1429 O O . ASN A 1 178 ? 8.430 -14.205 -5.710 1.00 94.12 178 ASN A O 1
ATOM 1433 N N . ARG A 1 179 ? 6.562 -15.290 -5.070 1.00 95.25 179 ARG A N 1
ATOM 1434 C CA . ARG A 1 179 ? 6.386 -16.040 -6.320 1.00 95.25 179 ARG A CA 1
ATOM 1435 C C . ARG A 1 179 ? 6.212 -15.111 -7.517 1.00 95.25 179 ARG A C 1
ATOM 1437 O O . ARG A 1 179 ? 6.895 -15.283 -8.522 1.00 95.25 179 ARG A O 1
ATOM 1444 N N . GLU A 1 180 ? 5.350 -14.108 -7.401 1.00 96.12 180 GLU A N 1
ATOM 1445 C CA . GLU A 1 180 ? 5.090 -13.170 -8.497 1.00 96.12 180 GLU A CA 1
ATOM 1446 C C . GLU A 1 180 ? 6.305 -12.287 -8.804 1.00 96.12 180 GLU A C 1
ATOM 1448 O O . GLU A 1 180 ? 6.685 -12.114 -9.961 1.00 96.12 180 GLU A O 1
ATOM 1453 N N . ILE A 1 181 ? 7.008 -11.811 -7.773 1.00 95.06 181 ILE A N 1
ATOM 1454 C CA . ILE A 1 181 ? 8.279 -11.099 -7.961 1.00 95.06 181 ILE A CA 1
ATOM 1455 C C . ILE A 1 181 ? 9.315 -12.012 -8.636 1.00 95.06 181 ILE A C 1
ATOM 1457 O O . ILE A 1 181 ? 10.012 -11.569 -9.550 1.00 95.06 181 ILE A O 1
ATOM 1461 N N . ALA A 1 182 ? 9.414 -13.282 -8.231 1.00 93.75 182 ALA A N 1
ATOM 1462 C CA . ALA A 1 182 ? 10.355 -14.240 -8.808 1.00 93.75 182 ALA A CA 1
ATOM 1463 C C . ALA A 1 182 ? 10.098 -14.490 -10.304 1.00 93.75 182 ALA A C 1
ATOM 1465 O O . ALA A 1 182 ? 11.058 -14.586 -11.068 1.00 93.75 182 ALA A O 1
ATOM 1466 N N . ARG A 1 183 ? 8.834 -14.506 -10.751 1.00 94.88 183 ARG A N 1
ATOM 1467 C CA . ARG A 1 183 ? 8.484 -14.603 -12.182 1.00 94.88 183 ARG A CA 1
ATOM 1468 C C . ARG A 1 183 ? 9.069 -13.444 -12.989 1.00 94.88 183 ARG A C 1
ATOM 1470 O O . ARG A 1 183 ? 9.694 -13.671 -14.022 1.00 94.88 183 ARG A O 1
ATOM 1477 N N . VAL A 1 184 ? 8.938 -12.211 -12.493 1.00 94.25 184 VAL A N 1
ATOM 1478 C CA . VAL A 1 184 ? 9.526 -11.027 -13.147 1.00 94.25 184 VAL A CA 1
ATOM 1479 C C . VAL A 1 184 ? 11.057 -11.091 -13.124 1.00 94.25 184 VAL A C 1
ATOM 1481 O O . VAL A 1 184 ? 11.704 -10.798 -14.130 1.00 94.25 184 VAL A O 1
ATOM 1484 N N . ARG A 1 185 ? 11.650 -11.516 -11.999 1.00 92.25 185 ARG A N 1
ATOM 1485 C CA . ARG A 1 185 ? 13.107 -11.688 -11.864 1.00 92.25 185 ARG A CA 1
ATOM 1486 C C . ARG A 1 185 ? 13.666 -12.688 -12.870 1.00 92.25 185 ARG A C 1
ATOM 1488 O O . ARG A 1 185 ? 14.683 -12.395 -13.488 1.00 92.25 185 ARG A O 1
ATOM 1495 N N . ALA A 1 186 ? 13.004 -13.830 -13.051 1.00 90.62 186 ALA A N 1
ATOM 1496 C CA . ALA A 1 186 ? 13.448 -14.878 -13.965 1.00 90.62 186 ALA A CA 1
ATOM 1497 C C . ALA A 1 186 ? 13.577 -14.359 -15.405 1.00 90.62 186 ALA A C 1
ATOM 1499 O O . ALA A 1 186 ? 14.603 -14.571 -16.049 1.00 90.62 186 ALA A O 1
ATOM 1500 N N . VAL A 1 187 ? 12.586 -13.598 -15.876 1.00 88.75 187 VAL A N 1
ATOM 1501 C CA . VAL A 1 187 ? 12.618 -12.969 -17.204 1.00 88.75 187 VAL A CA 1
ATOM 1502 C C . VAL A 1 187 ? 13.756 -11.952 -17.319 1.00 88.75 187 VAL A C 1
ATOM 1504 O O . VAL A 1 187 ? 14.523 -11.968 -18.281 1.00 88.75 187 VAL A O 1
ATOM 1507 N N . LEU A 1 188 ? 13.904 -11.067 -16.330 1.00 86.00 188 LEU A N 1
ATOM 1508 C CA . LEU A 1 188 ? 14.959 -10.049 -16.352 1.00 86.00 188 LEU A CA 1
ATOM 1509 C C . LEU A 1 188 ? 16.363 -10.671 -16.320 1.00 86.00 188 LEU A C 1
ATOM 1511 O O . LEU A 1 188 ? 17.256 -10.213 -17.039 1.00 86.00 188 LEU A O 1
ATOM 1515 N N . ALA A 1 189 ? 16.545 -11.742 -15.547 1.00 83.81 189 ALA A N 1
ATOM 1516 C CA . ALA A 1 189 ? 17.792 -12.493 -15.483 1.00 83.81 189 ALA A CA 1
ATOM 1517 C C . ALA A 1 189 ? 18.140 -13.138 -16.835 1.00 83.81 189 ALA A C 1
ATOM 1519 O O . ALA A 1 189 ? 19.289 -13.044 -17.267 1.00 83.81 189 ALA A O 1
ATOM 1520 N N . GLN A 1 190 ? 17.157 -13.706 -17.546 1.00 81.00 190 GLN A N 1
ATOM 1521 C CA . GLN A 1 190 ? 17.352 -14.246 -18.901 1.00 81.00 190 GLN A CA 1
ATOM 1522 C C . GLN A 1 190 ? 17.835 -13.180 -19.897 1.00 81.00 190 GLN A C 1
ATOM 1524 O O . GLN A 1 190 ? 18.584 -13.487 -20.821 1.00 81.00 190 GLN A O 1
ATOM 1529 N N . TRP A 1 191 ? 17.456 -11.915 -19.704 1.00 83.31 191 TRP A N 1
ATOM 1530 C CA . TRP A 1 191 ? 17.919 -10.792 -20.528 1.00 83.31 191 TRP A CA 1
ATOM 1531 C C . TRP A 1 191 ? 19.249 -10.181 -20.063 1.00 83.31 191 TRP A C 1
ATOM 1533 O O . TRP A 1 191 ? 19.698 -9.186 -20.634 1.00 83.31 191 TRP A O 1
ATOM 1543 N N . GLY A 1 192 ? 19.877 -10.738 -19.022 1.00 75.38 192 GLY A N 1
ATOM 1544 C CA . GLY A 1 192 ? 21.145 -10.257 -18.471 1.00 75.38 192 GLY A CA 1
ATOM 1545 C C . GLY A 1 192 ? 21.033 -8.977 -17.634 1.00 75.38 192 GLY A C 1
ATOM 1546 O O . GLY A 1 192 ? 22.044 -8.307 -17.404 1.00 75.38 192 GLY A O 1
ATOM 1547 N N . TYR A 1 193 ? 19.831 -8.604 -17.176 1.00 72.38 193 TYR A N 1
ATOM 1548 C CA . TYR A 1 193 ? 19.672 -7.462 -16.276 1.00 72.38 193 TYR A CA 1
ATOM 1549 C C . TYR A 1 193 ? 20.267 -7.772 -14.896 1.00 72.38 193 TYR A C 1
ATOM 1551 O O . TYR A 1 193 ? 20.069 -8.841 -14.328 1.00 72.38 193 TYR A O 1
ATOM 1559 N N . GLN A 1 194 ? 20.980 -6.793 -14.331 1.00 70.12 194 GLN A N 1
ATOM 1560 C CA . GLN A 1 194 ? 21.411 -6.826 -12.926 1.00 70.12 194 GLN A CA 1
ATOM 1561 C C . GLN A 1 194 ? 20.221 -6.611 -11.977 1.00 70.12 194 GLN A C 1
ATOM 1563 O O . GLN A 1 194 ? 20.179 -7.156 -10.877 1.00 70.12 194 GLN A O 1
ATOM 1568 N N . LEU A 1 195 ? 19.230 -5.841 -12.442 1.00 65.69 195 LEU A N 1
ATOM 1569 C CA . LEU A 1 195 ? 17.917 -5.722 -11.822 1.00 65.69 195 LEU A CA 1
ATOM 1570 C C . LEU A 1 195 ? 17.255 -7.103 -11.846 1.00 65.69 195 LEU A C 1
ATOM 1572 O O . LEU A 1 195 ? 16.995 -7.636 -12.921 1.00 65.69 195 LEU A O 1
ATOM 1576 N N . GLY A 1 196 ? 17.000 -7.679 -10.676 1.00 60.00 196 GLY A N 1
ATOM 1577 C CA . GLY A 1 196 ? 16.451 -9.028 -10.578 1.00 60.00 196 GLY A CA 1
ATOM 1578 C C . GLY A 1 196 ? 17.279 -10.012 -9.752 1.00 60.00 196 GLY A C 1
ATOM 1579 O O . GLY A 1 196 ? 16.727 -11.042 -9.366 1.00 60.00 196 GLY A O 1
ATOM 1580 N N . ARG A 1 197 ? 18.516 -9.674 -9.368 1.00 72.62 197 ARG A N 1
ATOM 1581 C CA . ARG A 1 197 ? 19.323 -10.456 -8.407 1.00 72.62 197 ARG A CA 1
ATOM 1582 C C . ARG A 1 197 ? 18.761 -10.413 -6.982 1.00 72.62 197 ARG A C 1
ATOM 1584 O O . ARG A 1 197 ? 17.982 -9.520 -6.657 1.00 72.62 197 ARG A O 1
ATOM 1591 N N . GLU A 1 198 ? 19.125 -11.381 -6.143 1.00 69.31 198 GLU A N 1
ATOM 1592 C CA . GLU A 1 198 ? 18.562 -11.533 -4.788 1.00 69.31 198 GLU A CA 1
ATOM 1593 C C . GLU A 1 198 ? 18.767 -10.304 -3.887 1.00 69.31 198 GLU A C 1
ATOM 1595 O O . GLU A 1 198 ? 17.904 -9.992 -3.069 1.00 69.31 198 GLU A O 1
ATOM 1600 N N . ASP A 1 199 ? 19.856 -9.564 -4.088 1.00 75.44 199 ASP A N 1
ATOM 1601 C CA . ASP A 1 199 ? 20.205 -8.330 -3.380 1.00 75.44 199 ASP A CA 1
ATOM 1602 C C . ASP A 1 199 ? 19.466 -7.082 -3.900 1.00 75.44 199 ASP A C 1
ATOM 1604 O O . ASP A 1 199 ? 19.449 -6.042 -3.236 1.00 75.44 199 ASP A O 1
ATOM 1608 N N . ASP A 1 200 ? 18.807 -7.164 -5.062 1.00 81.75 200 ASP A N 1
ATOM 1609 C CA . ASP A 1 200 ? 18.057 -6.041 -5.617 1.00 81.75 200 ASP A CA 1
ATOM 1610 C C . ASP A 1 200 ? 16.792 -5.743 -4.801 1.00 81.75 200 ASP A C 1
ATOM 1612 O O . ASP A 1 200 ? 15.850 -6.542 -4.726 1.00 81.75 200 ASP A O 1
ATOM 1616 N N . THR A 1 201 ? 16.743 -4.528 -4.259 1.00 85.06 201 THR A N 1
ATOM 1617 C CA . THR A 1 201 ? 15.613 -4.007 -3.483 1.00 85.06 201 THR A CA 1
ATOM 1618 C C . THR A 1 201 ? 14.668 -3.133 -4.309 1.00 85.06 201 THR A C 1
ATOM 1620 O O . THR A 1 201 ? 13.533 -2.892 -3.881 1.00 85.06 201 THR A O 1
ATOM 1623 N N . LEU A 1 202 ? 15.084 -2.676 -5.499 1.00 87.31 202 LEU A N 1
ATOM 1624 C CA . LEU A 1 202 ? 14.287 -1.767 -6.323 1.00 87.31 202 LEU A CA 1
ATOM 1625 C C . LEU A 1 202 ? 13.140 -2.487 -7.024 1.00 87.31 202 LEU A C 1
ATOM 1627 O O . LEU A 1 202 ? 12.018 -1.975 -7.009 1.00 87.31 202 LEU A O 1
ATOM 1631 N N . LEU A 1 203 ? 13.379 -3.664 -7.611 1.00 91.00 203 LEU A N 1
ATOM 1632 C CA . LEU A 1 203 ? 12.316 -4.412 -8.281 1.00 91.00 203 LEU A CA 1
ATOM 1633 C C . LEU A 1 203 ? 11.184 -4.797 -7.315 1.00 91.00 203 LEU A C 1
ATOM 1635 O O . LEU A 1 203 ? 10.039 -4.459 -7.628 1.00 91.00 203 LEU A O 1
ATOM 1639 N N . PRO A 1 204 ? 11.441 -5.399 -6.131 1.00 92.62 204 PRO A N 1
ATOM 1640 C CA . PRO A 1 204 ? 10.383 -5.665 -5.160 1.00 92.62 204 PRO A CA 1
ATOM 1641 C C . PRO A 1 204 ? 9.616 -4.407 -4.772 1.00 92.62 204 PRO A C 1
ATOM 1643 O O . PRO A 1 204 ? 8.397 -4.446 -4.675 1.00 92.62 204 PRO A O 1
ATOM 1646 N N . MET A 1 205 ? 10.303 -3.277 -4.581 1.00 89.38 205 MET A N 1
ATOM 1647 C CA . MET A 1 205 ? 9.649 -2.016 -4.232 1.00 89.38 205 MET A CA 1
ATOM 1648 C C . MET A 1 205 ? 8.642 -1.583 -5.303 1.00 89.38 205 MET A C 1
ATOM 1650 O O . MET A 1 205 ? 7.509 -1.245 -4.959 1.00 89.38 205 MET A O 1
ATOM 1654 N N . VAL A 1 206 ? 9.044 -1.598 -6.577 1.00 91.12 206 VAL A N 1
ATOM 1655 C CA . VAL A 1 206 ? 8.193 -1.173 -7.698 1.00 91.12 206 VAL A CA 1
ATOM 1656 C C . VAL A 1 206 ? 7.042 -2.150 -7.921 1.00 91.12 206 VAL A C 1
ATOM 1658 O O . VAL A 1 206 ? 5.896 -1.718 -8.013 1.00 91.12 206 VAL A O 1
ATOM 1661 N N . VAL A 1 207 ? 7.315 -3.456 -7.940 1.00 94.12 207 VAL A N 1
ATOM 1662 C CA . VAL A 1 207 ? 6.284 -4.487 -8.140 1.00 94.12 207 VAL A CA 1
ATOM 1663 C C . VAL A 1 207 ? 5.266 -4.479 -6.994 1.00 94.12 207 VAL A C 1
ATOM 1665 O O . VAL A 1 207 ? 4.064 -4.482 -7.236 1.00 94.12 207 VAL A O 1
ATOM 1668 N N . CYS A 1 208 ? 5.711 -4.351 -5.741 1.00 92.81 208 CYS A N 1
ATOM 1669 C CA . CYS A 1 208 ? 4.803 -4.206 -4.603 1.00 92.81 208 CYS A CA 1
ATOM 1670 C C . CYS A 1 208 ? 3.962 -2.926 -4.668 1.00 92.81 208 CYS A C 1
ATOM 1672 O O . CYS A 1 208 ? 2.806 -2.935 -4.252 1.00 92.81 208 CYS A O 1
ATOM 1674 N N . GLN A 1 209 ? 4.510 -1.822 -5.185 1.00 90.69 209 GLN A N 1
ATOM 1675 C CA . GLN A 1 209 ? 3.721 -0.605 -5.375 1.00 90.69 209 GLN A CA 1
ATOM 1676 C C . GLN A 1 209 ? 2.621 -0.809 -6.423 1.00 90.69 209 GLN A C 1
ATOM 1678 O O . GLN A 1 209 ? 1.499 -0.360 -6.200 1.00 90.69 209 GLN A O 1
ATOM 1683 N N . LEU A 1 210 ? 2.916 -1.528 -7.512 1.00 92.69 210 LEU A N 1
ATOM 1684 C CA . LEU A 1 210 ? 1.913 -1.918 -8.506 1.00 92.69 210 LEU A CA 1
ATOM 1685 C C . LEU A 1 210 ? 0.820 -2.791 -7.879 1.00 92.69 210 LEU A C 1
ATOM 1687 O O . LEU A 1 210 ? -0.355 -2.498 -8.070 1.00 92.69 210 LEU A O 1
ATOM 1691 N N . PHE A 1 211 ? 1.179 -3.795 -7.073 1.00 93.81 211 PHE A N 1
ATOM 1692 C CA . PHE A 1 211 ? 0.199 -4.667 -6.411 1.00 93.81 211 PHE A CA 1
ATOM 1693 C C . PHE A 1 211 ? -0.728 -3.926 -5.450 1.00 93.81 211 PHE A C 1
ATOM 1695 O O . PHE A 1 211 ? -1.940 -4.138 -5.470 1.00 93.81 211 PHE A O 1
ATOM 1702 N N . LEU A 1 212 ? -0.176 -3.034 -4.621 1.00 91.38 212 LEU A N 1
ATOM 1703 C CA . LEU A 1 212 ? -0.975 -2.221 -3.702 1.00 91.38 212 LEU A CA 1
ATOM 1704 C C . LEU A 1 212 ? -1.924 -1.298 -4.469 1.00 91.38 212 LEU A C 1
ATOM 1706 O O . LEU A 1 212 ? -3.094 -1.196 -4.118 1.00 91.38 212 LEU A O 1
ATOM 1710 N N . PHE A 1 213 ? -1.448 -0.655 -5.535 1.00 89.44 213 PHE A N 1
ATOM 1711 C CA . PHE A 1 213 ? -2.283 0.261 -6.305 1.00 89.44 213 PHE A CA 1
ATOM 1712 C C . PHE A 1 213 ? -3.366 -0.470 -7.111 1.00 89.44 213 PHE A C 1
ATOM 1714 O O . PHE A 1 213 ? -4.517 -0.042 -7.126 1.00 89.44 213 PHE A O 1
ATOM 1721 N N . ASN A 1 214 ? -3.024 -1.606 -7.728 1.00 90.75 214 ASN A N 1
ATOM 1722 C CA . ASN A 1 214 ? -3.955 -2.448 -8.487 1.00 90.75 214 ASN A CA 1
ATOM 1723 C C . ASN A 1 214 ? -4.941 -3.229 -7.607 1.00 90.75 214 ASN A C 1
ATOM 1725 O O . ASN A 1 214 ? -5.888 -3.851 -8.078 1.00 90.75 214 ASN A O 1
ATOM 1729 N N . ARG A 1 215 ? -4.687 -3.235 -6.305 1.00 90.44 215 ARG A N 1
ATOM 1730 C CA . ARG A 1 215 ? -5.395 -4.011 -5.299 1.00 90.44 215 ARG A CA 1
ATOM 1731 C C . ARG A 1 215 ? -5.391 -5.529 -5.498 1.00 90.44 215 ARG A C 1
ATOM 1733 O O . ARG A 1 215 ? -6.290 -6.227 -5.027 1.00 90.44 215 ARG A O 1
ATOM 1740 N N . SER A 1 216 ? -4.344 -6.046 -6.135 1.00 91.94 216 SER A N 1
ATOM 1741 C CA . SER A 1 216 ? -4.143 -7.475 -6.365 1.00 91.94 216 SER A CA 1
ATOM 1742 C C . SER A 1 216 ? -2.656 -7.828 -6.374 1.00 91.94 216 SER A C 1
ATOM 1744 O O . SER A 1 216 ? -1.867 -7.073 -6.943 1.00 91.94 216 SER A O 1
ATOM 1746 N N . PRO A 1 217 ? -2.256 -8.971 -5.786 1.00 94.50 217 PRO A N 1
ATOM 1747 C CA . PRO A 1 217 ? -0.884 -9.450 -5.868 1.00 94.50 217 PRO A CA 1
ATOM 1748 C C . PRO A 1 217 ? -0.564 -10.194 -7.166 1.00 94.50 217 PRO A C 1
ATOM 1750 O O . PRO A 1 217 ? 0.575 -10.608 -7.313 1.00 94.50 217 PRO A O 1
ATOM 1753 N N . HIS A 1 218 ? -1.534 -10.437 -8.053 1.00 94.50 218 HIS A N 1
ATOM 1754 C CA . HIS A 1 218 ? -1.331 -11.252 -9.256 1.00 94.50 218 HIS A CA 1
ATOM 1755 C C . HIS A 1 218 ? -0.843 -10.388 -10.411 1.00 94.50 218 HIS A C 1
ATOM 1757 O O . HIS A 1 218 ? -1.419 -9.329 -10.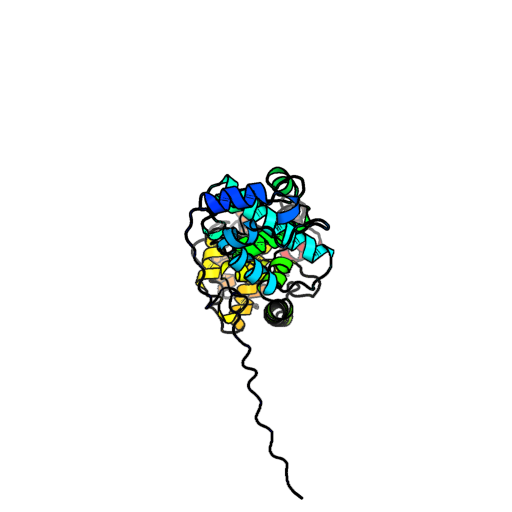673 1.00 94.50 218 HIS A O 1
ATOM 1763 N N . LEU A 1 219 ? 0.198 -10.841 -11.116 1.00 94.81 219 LEU A N 1
ATOM 1764 C CA . LEU A 1 219 ? 0.691 -10.135 -12.300 1.00 94.81 219 LEU A CA 1
ATOM 1765 C C . LEU A 1 219 ? -0.391 -10.058 -13.376 1.00 94.81 219 LEU A C 1
ATOM 1767 O O . LEU A 1 219 ? -0.521 -9.025 -14.015 1.00 94.81 219 LEU A O 1
ATOM 1771 N N . GLU A 1 220 ? -1.196 -11.110 -13.519 1.00 94.88 220 GLU A N 1
ATOM 1772 C CA . GLU A 1 220 ? -2.295 -11.231 -14.482 1.00 94.88 220 GLU A CA 1
ATOM 1773 C C . GLU A 1 220 ? -3.359 -10.138 -14.331 1.00 94.88 220 GLU A C 1
ATOM 1775 O O . GLU A 1 220 ? -4.069 -9.838 -15.284 1.00 94.88 220 GLU A O 1
ATOM 1780 N N . ASP A 1 221 ? -3.470 -9.529 -13.149 1.00 93.88 221 ASP A N 1
ATOM 1781 C CA . ASP A 1 221 ? -4.407 -8.434 -12.912 1.00 93.88 221 ASP A CA 1
ATOM 1782 C C . ASP A 1 221 ? -3.810 -7.059 -13.300 1.00 93.88 221 ASP A C 1
ATOM 1784 O O . ASP A 1 221 ? -4.500 -6.047 -13.181 1.00 93.88 221 ASP A O 1
ATOM 1788 N N . LEU A 1 222 ? -2.537 -6.977 -13.720 1.00 94.12 222 LEU A N 1
ATOM 1789 C CA . LEU A 1 222 ? -1.857 -5.722 -14.069 1.00 94.12 222 LEU A CA 1
ATOM 1790 C C . LEU A 1 222 ? -2.087 -5.347 -15.540 1.00 94.12 222 LEU A C 1
ATOM 1792 O O . LEU A 1 222 ? -1.489 -5.927 -16.444 1.00 94.12 222 LEU A O 1
ATOM 1796 N N . SER A 1 223 ? -2.894 -4.313 -15.776 1.00 92.19 223 SER A N 1
ATOM 1797 C CA . SER A 1 223 ? -3.198 -3.828 -17.127 1.00 92.19 223 SER A CA 1
ATOM 1798 C C . SER A 1 223 ? -2.153 -2.845 -17.674 1.00 92.19 223 SER A C 1
ATOM 1800 O O . SER A 1 223 ? -1.401 -2.228 -16.916 1.00 92.19 223 SER A O 1
ATOM 1802 N N . THR A 1 224 ? -2.123 -2.640 -18.996 1.00 91.75 224 THR A N 1
ATOM 1803 C CA . THR A 1 224 ? -1.271 -1.626 -19.648 1.00 91.75 224 THR A CA 1
ATOM 1804 C C . THR A 1 224 ? -1.560 -0.216 -19.108 1.00 91.75 224 THR A C 1
ATOM 1806 O O . THR A 1 224 ? -0.638 0.545 -18.807 1.00 91.75 224 THR A O 1
ATOM 1809 N N . GLU A 1 225 ? -2.837 0.110 -18.893 1.00 90.62 225 GLU A N 1
ATOM 1810 C CA . GLU A 1 225 ? -3.311 1.417 -18.416 1.00 90.62 225 GLU A CA 1
ATOM 1811 C C . GLU A 1 225 ? -2.800 1.729 -17.007 1.00 90.62 225 GLU A C 1
ATOM 1813 O O . GLU A 1 225 ? -2.560 2.889 -16.667 1.00 90.62 225 GLU A O 1
ATOM 1818 N N . LEU A 1 226 ? -2.602 0.706 -16.170 1.00 91.00 226 LEU A N 1
ATOM 1819 C CA . LEU A 1 226 ? -1.993 0.874 -14.855 1.00 91.00 226 LEU A CA 1
ATOM 1820 C C . LEU A 1 226 ? -0.570 1.434 -14.971 1.00 91.00 226 LEU A C 1
ATOM 1822 O O . LEU A 1 226 ? -0.226 2.386 -14.269 1.00 91.00 226 LEU A O 1
ATOM 1826 N N . PHE A 1 227 ? 0.250 0.880 -15.866 1.00 91.00 227 PHE A N 1
ATOM 1827 C CA . PHE A 1 227 ? 1.616 1.367 -16.071 1.00 91.00 227 PHE A CA 1
ATOM 1828 C C . PHE A 1 227 ? 1.636 2.789 -16.632 1.00 91.00 227 PHE A C 1
ATOM 1830 O O . PHE A 1 227 ? 2.495 3.586 -16.249 1.00 91.00 227 PHE A O 1
ATOM 1837 N N . ASP A 1 228 ? 0.690 3.121 -17.510 1.00 88.25 228 ASP A N 1
ATOM 1838 C CA . ASP A 1 228 ? 0.583 4.461 -18.083 1.00 88.25 228 ASP A CA 1
ATOM 1839 C C . ASP A 1 228 ? 0.148 5.498 -17.043 1.00 88.25 228 ASP A C 1
ATOM 1841 O O . ASP A 1 228 ? 0.747 6.575 -16.985 1.00 88.25 228 ASP A O 1
ATOM 1845 N N . ARG A 1 229 ? -0.781 5.157 -16.138 1.00 86.38 229 ARG A N 1
ATOM 1846 C CA . ARG A 1 229 ? -1.124 6.009 -14.984 1.00 86.38 229 ARG A CA 1
ATOM 1847 C C . ARG A 1 229 ? 0.085 6.286 -14.094 1.00 86.38 229 ARG A C 1
ATOM 1849 O O . ARG A 1 229 ? 0.398 7.442 -13.828 1.00 86.38 229 ARG A O 1
ATOM 1856 N N . PHE A 1 230 ? 0.850 5.253 -13.733 1.00 86.50 230 PHE A N 1
ATOM 1857 C CA . PHE A 1 230 ? 2.063 5.411 -12.915 1.00 86.50 230 PHE A CA 1
ATOM 1858 C C . PHE A 1 230 ? 3.088 6.385 -13.517 1.00 86.50 230 PHE A C 1
ATOM 1860 O O . PHE A 1 230 ? 3.814 7.058 -12.777 1.00 86.50 230 PHE A O 1
ATOM 1867 N N . ARG A 1 231 ? 3.171 6.456 -14.853 1.00 84.00 231 ARG A N 1
ATOM 1868 C CA . ARG A 1 231 ? 4.044 7.400 -15.566 1.00 84.00 231 ARG A CA 1
ATOM 1869 C C . ARG A 1 231 ? 3.468 8.809 -15.591 1.00 84.00 231 ARG A C 1
ATOM 1871 O O . ARG A 1 231 ? 4.203 9.752 -15.302 1.00 84.00 231 ARG A O 1
ATOM 1878 N N . SER A 1 232 ? 2.196 8.942 -15.959 1.00 82.12 232 SER A N 1
ATOM 1879 C CA . SER A 1 232 ? 1.516 10.233 -16.112 1.00 82.12 232 SER A CA 1
ATOM 1880 C C . SER A 1 232 ? 1.433 10.984 -14.788 1.00 82.12 232 SER A C 1
ATOM 1882 O O . SER A 1 232 ? 1.798 12.157 -14.724 1.00 82.12 232 SER A O 1
ATOM 1884 N N . ASP A 1 233 ? 1.101 10.270 -13.715 1.00 80.12 233 ASP A N 1
ATOM 1885 C CA . ASP A 1 233 ? 0.904 10.841 -12.380 1.00 80.12 233 ASP A CA 1
ATOM 1886 C C . ASP A 1 233 ? 2.232 11.036 -11.624 1.00 80.12 233 ASP A C 1
ATOM 1888 O O . ASP A 1 233 ? 2.256 11.434 -10.462 1.00 80.12 233 ASP A O 1
ATOM 1892 N N . ARG A 1 234 ? 3.374 10.746 -12.273 1.00 74.31 234 ARG A N 1
ATOM 1893 C CA . ARG A 1 234 ? 4.733 10.859 -11.710 1.00 74.31 234 ARG A CA 1
ATOM 1894 C C . ARG A 1 234 ? 4.894 10.170 -10.346 1.00 74.31 234 ARG A C 1
ATOM 1896 O O . ARG A 1 234 ? 5.707 10.594 -9.522 1.00 74.31 234 ARG A O 1
ATOM 1903 N N . MET A 1 235 ? 4.184 9.058 -10.140 1.00 73.31 235 MET A N 1
ATOM 1904 C CA . MET A 1 235 ? 4.192 8.294 -8.883 1.00 73.31 235 MET A CA 1
ATOM 1905 C C . MET A 1 235 ? 5.556 7.662 -8.562 1.00 73.31 235 MET A C 1
ATOM 1907 O O . MET A 1 235 ? 5.805 7.239 -7.431 1.00 73.31 235 MET A O 1
ATOM 1911 N N . LEU A 1 236 ? 6.442 7.568 -9.559 1.00 77.81 236 LEU A N 1
ATOM 1912 C CA . LEU A 1 236 ? 7.809 7.068 -9.447 1.00 77.81 236 LEU A CA 1
ATOM 1913 C C . LEU A 1 236 ? 8.784 8.030 -10.136 1.00 77.81 236 LEU A C 1
ATOM 1915 O O . LEU A 1 236 ? 8.479 8.595 -11.183 1.00 77.81 236 LEU A O 1
ATOM 1919 N N . GLN A 1 237 ? 9.991 8.166 -9.580 1.00 69.12 237 GLN A N 1
ATOM 1920 C CA . GLN A 1 237 ? 11.045 9.023 -10.131 1.00 69.12 237 GLN A CA 1
ATOM 1921 C C . GLN A 1 237 ? 12.394 8.299 -10.231 1.00 69.12 237 GLN A C 1
ATOM 1923 O O . GLN A 1 237 ? 12.650 7.309 -9.536 1.00 69.12 237 GLN A O 1
ATOM 1928 N N . GLY A 1 238 ? 13.265 8.812 -11.107 1.00 76.62 238 GLY A N 1
ATOM 1929 C CA . GLY A 1 238 ? 14.651 8.367 -11.259 1.00 76.62 238 GLY A CA 1
ATOM 1930 C C . GLY A 1 238 ? 14.780 6.869 -11.539 1.00 76.62 238 GLY A C 1
ATOM 1931 O O . GLY A 1 238 ? 14.104 6.322 -12.411 1.00 76.62 238 GLY A O 1
ATOM 1932 N N . ALA A 1 239 ? 15.634 6.190 -10.768 1.00 76.75 239 ALA A N 1
ATOM 1933 C CA . ALA A 1 239 ? 15.893 4.756 -10.911 1.00 76.75 239 ALA A CA 1
ATOM 1934 C C . ALA A 1 239 ? 14.617 3.896 -10.835 1.00 76.75 239 ALA A C 1
ATOM 1936 O O . ALA A 1 239 ? 14.513 2.900 -11.547 1.00 76.75 239 ALA A O 1
ATOM 1937 N N . ARG A 1 240 ? 13.608 4.310 -10.054 1.00 82.25 240 ARG A N 1
ATOM 1938 C CA . ARG A 1 240 ? 12.342 3.569 -9.929 1.00 82.25 240 ARG A CA 1
ATOM 1939 C C . ARG A 1 240 ? 11.543 3.559 -11.230 1.00 82.25 240 ARG A C 1
ATOM 1941 O O . ARG A 1 240 ? 10.889 2.566 -11.528 1.00 82.25 240 ARG A O 1
ATOM 1948 N N . LEU A 1 241 ? 11.618 4.630 -12.022 1.00 84.69 241 LEU A N 1
ATOM 1949 C CA . LEU A 1 241 ? 10.952 4.700 -13.324 1.00 84.69 241 LEU A CA 1
ATOM 1950 C C . LEU A 1 241 ? 11.624 3.766 -14.345 1.00 84.69 241 LEU A C 1
ATOM 1952 O O . LEU A 1 241 ? 10.940 3.102 -15.123 1.00 84.69 241 LEU A O 1
ATOM 1956 N N . ASN A 1 242 ? 12.955 3.650 -14.295 1.00 84.06 242 ASN A N 1
ATOM 1957 C CA . ASN A 1 242 ? 13.697 2.685 -15.113 1.00 84.06 242 ASN A CA 1
ATOM 1958 C C . ASN A 1 242 ? 13.340 1.241 -14.728 1.00 84.06 242 ASN A C 1
ATOM 1960 O O . ASN A 1 242 ? 13.124 0.402 -15.602 1.00 84.06 242 ASN A O 1
ATOM 1964 N N . THR A 1 243 ? 13.217 0.964 -13.427 1.00 88.56 243 THR A N 1
ATOM 1965 C CA . THR A 1 243 ? 12.737 -0.326 -12.915 1.00 88.56 243 THR A CA 1
ATOM 1966 C C . THR A 1 243 ? 11.297 -0.608 -13.348 1.00 88.56 243 THR A C 1
ATOM 1968 O O . THR A 1 243 ? 11.022 -1.722 -13.776 1.00 88.56 243 THR A O 1
ATOM 1971 N N . LEU A 1 244 ? 10.394 0.382 -13.319 1.00 91.00 244 LEU A N 1
ATOM 1972 C CA . LEU A 1 244 ? 9.019 0.243 -13.824 1.00 91.00 244 LEU A CA 1
ATOM 1973 C C . LEU A 1 244 ? 9.003 -0.141 -15.307 1.00 91.00 244 LEU A C 1
ATOM 1975 O O . LEU A 1 244 ? 8.263 -1.035 -15.709 1.00 91.00 244 LEU A O 1
ATOM 1979 N N . TYR A 1 245 ? 9.833 0.515 -16.120 1.00 89.38 245 TYR A N 1
ATOM 1980 C CA . TYR A 1 245 ? 9.966 0.194 -17.538 1.00 89.38 245 TYR A CA 1
ATOM 1981 C C . TYR A 1 245 ? 10.452 -1.246 -17.755 1.00 89.38 245 TYR A C 1
ATOM 1983 O O . TYR A 1 245 ? 9.861 -1.983 -18.543 1.00 89.38 245 TYR A O 1
ATOM 1991 N N . ALA A 1 246 ? 11.498 -1.667 -17.038 1.00 89.06 246 ALA A N 1
ATOM 1992 C CA . ALA A 1 246 ? 12.008 -3.034 -17.113 1.00 89.06 246 ALA A CA 1
ATOM 1993 C C . ALA A 1 246 ? 10.964 -4.064 -16.647 1.00 89.06 246 ALA A C 1
ATOM 1995 O O . ALA A 1 246 ? 10.762 -5.070 -17.324 1.00 89.06 246 ALA A O 1
ATOM 1996 N N . ALA A 1 247 ? 10.256 -3.782 -15.549 1.00 92.62 247 ALA A N 1
ATOM 1997 C CA . ALA A 1 247 ? 9.191 -4.631 -15.028 1.00 92.62 247 ALA A CA 1
ATOM 1998 C C . ALA A 1 247 ? 8.042 -4.785 -16.036 1.00 92.62 247 ALA A C 1
ATOM 2000 O O . ALA A 1 247 ? 7.657 -5.914 -16.317 1.00 92.62 247 ALA A O 1
ATOM 2001 N N . GLN A 1 248 ? 7.551 -3.697 -16.649 1.00 94.31 248 GLN A N 1
ATOM 2002 C CA . GLN A 1 248 ? 6.507 -3.805 -17.677 1.00 94.31 248 GLN A CA 1
ATOM 2003 C C . GLN A 1 248 ? 6.983 -4.625 -18.874 1.00 94.31 248 GLN A C 1
ATOM 2005 O O . GLN A 1 248 ? 6.238 -5.465 -19.357 1.00 94.31 248 GLN A O 1
ATOM 2010 N N . ARG A 1 249 ? 8.223 -4.429 -19.350 1.00 92.75 249 ARG A N 1
ATOM 2011 C CA . ARG A 1 249 ? 8.757 -5.261 -20.441 1.00 92.75 249 ARG A CA 1
ATOM 2012 C C . ARG A 1 249 ? 8.729 -6.741 -20.080 1.00 92.75 249 ARG A C 1
ATOM 2014 O O . ARG A 1 249 ? 8.306 -7.548 -20.901 1.00 92.75 249 ARG A O 1
ATOM 2021 N N . ALA A 1 250 ? 9.188 -7.082 -18.879 1.00 91.38 250 ALA A N 1
ATOM 2022 C CA . ALA A 1 250 ? 9.207 -8.461 -18.416 1.00 91.38 250 ALA A CA 1
ATOM 2023 C C . ALA A 1 250 ? 7.787 -9.040 -18.322 1.00 91.38 250 ALA A C 1
ATOM 2025 O O . ALA A 1 250 ? 7.531 -10.112 -18.860 1.00 91.38 250 ALA A O 1
ATOM 2026 N N . ILE A 1 251 ? 6.846 -8.298 -17.738 1.00 94.44 251 ILE A N 1
ATOM 2027 C CA . ILE A 1 251 ? 5.435 -8.698 -17.623 1.00 94.44 251 ILE A CA 1
ATOM 2028 C C . ILE A 1 251 ? 4.780 -8.843 -19.008 1.00 94.44 251 ILE A C 1
ATOM 2030 O O . ILE A 1 251 ? 4.075 -9.816 -19.255 1.00 94.44 251 ILE A O 1
ATOM 2034 N N . ALA A 1 252 ? 5.087 -7.956 -19.953 1.00 92.94 252 ALA A N 1
ATOM 2035 C CA . ALA A 1 252 ? 4.613 -8.060 -21.330 1.00 92.94 252 ALA A CA 1
ATOM 2036 C C . ALA A 1 252 ? 5.157 -9.298 -22.054 1.00 92.94 252 ALA A C 1
ATOM 2038 O O . ALA A 1 252 ? 4.436 -9.947 -22.804 1.00 92.94 252 ALA A O 1
ATOM 2039 N N . SER A 1 253 ? 6.409 -9.690 -21.794 1.00 91.12 253 SER A N 1
ATOM 2040 C CA . SER A 1 253 ? 6.961 -10.933 -22.353 1.00 91.12 253 SER A CA 1
ATOM 2041 C C . SER A 1 253 ? 6.329 -12.202 -21.773 1.00 91.12 253 SER A C 1
ATOM 2043 O O . SER A 1 253 ? 6.395 -13.252 -22.403 1.00 91.12 253 SER A O 1
ATOM 2045 N N . LEU A 1 254 ? 5.677 -12.098 -20.609 1.00 92.25 254 LEU A N 1
ATOM 2046 C CA . LEU A 1 254 ? 4.824 -13.154 -20.059 1.00 92.25 254 LEU A CA 1
ATOM 2047 C C . LEU A 1 254 ? 3.428 -13.180 -20.715 1.00 92.25 254 LEU A C 1
ATOM 2049 O O . LEU A 1 254 ? 2.612 -14.017 -20.343 1.00 92.25 254 LEU A O 1
ATOM 2053 N N . GLY A 1 255 ? 3.140 -12.280 -21.664 1.00 90.62 255 GLY A N 1
ATOM 2054 C CA . GLY A 1 255 ? 1.857 -12.195 -22.370 1.00 90.62 255 GLY A CA 1
ATOM 2055 C C . GLY A 1 255 ? 0.734 -11.526 -21.574 1.00 90.62 255 GLY A C 1
ATOM 2056 O O . GLY A 1 255 ? -0.431 -11.705 -21.908 1.00 90.62 255 GLY A O 1
ATOM 2057 N N . ILE A 1 256 ? 1.067 -10.792 -20.508 1.00 92.31 256 ILE A N 1
ATOM 2058 C CA . ILE A 1 256 ? 0.084 -10.260 -19.550 1.00 92.31 256 ILE A CA 1
ATOM 2059 C C . ILE A 1 256 ? -0.419 -8.862 -19.935 1.00 92.31 256 ILE A C 1
ATOM 2061 O O . ILE A 1 256 ? -1.596 -8.557 -19.770 1.00 92.31 256 ILE A O 1
ATOM 2065 N N . CYS A 1 257 ? 0.466 -8.002 -20.431 1.00 92.25 257 CYS A N 1
ATOM 2066 C CA . CYS A 1 257 ? 0.131 -6.643 -20.847 1.00 92.25 257 CYS A CA 1
ATOM 2067 C C . CYS A 1 257 ? 0.936 -6.243 -22.084 1.00 92.25 257 CYS A C 1
ATOM 2069 O O . CYS A 1 257 ? 1.837 -6.966 -22.517 1.00 92.25 257 CYS A O 1
ATOM 2071 N N . ASP A 1 258 ? 0.647 -5.069 -22.638 1.00 89.94 258 ASP A N 1
ATOM 2072 C CA . ASP A 1 258 ? 1.438 -4.549 -23.745 1.00 89.94 258 ASP A CA 1
ATOM 2073 C C . ASP A 1 258 ? 2.818 -4.097 -23.255 1.00 89.94 258 ASP A C 1
ATOM 2075 O O . ASP A 1 258 ? 2.959 -3.570 -22.139 1.00 89.94 258 ASP A O 1
ATOM 2079 N N . PRO A 1 259 ? 3.866 -4.238 -24.086 1.00 87.69 259 PRO A N 1
ATOM 2080 C CA . PRO A 1 259 ? 5.167 -3.680 -23.763 1.00 87.69 259 PRO A CA 1
ATOM 2081 C C . PRO A 1 259 ? 5.060 -2.159 -23.577 1.00 87.69 259 PRO A C 1
ATOM 2083 O O . PRO A 1 259 ? 4.215 -1.509 -24.200 1.00 87.69 259 PRO A O 1
ATOM 2086 N N . PRO A 1 260 ? 5.933 -1.554 -22.749 1.00 84.38 260 PRO A N 1
ATOM 2087 C CA . PRO A 1 260 ? 5.931 -0.113 -22.578 1.00 84.38 260 PRO A CA 1
ATOM 2088 C C . PRO A 1 260 ? 6.088 0.547 -23.940 1.00 84.38 260 PRO A C 1
ATOM 2090 O O . PRO A 1 260 ? 7.039 0.256 -24.673 1.00 84.38 260 PRO A O 1
ATOM 2093 N N . ARG A 1 261 ? 5.163 1.453 -24.262 1.00 74.00 261 ARG A N 1
ATOM 2094 C CA . ARG A 1 261 ? 5.250 2.249 -25.479 1.00 74.00 261 ARG A CA 1
ATOM 2095 C C . ARG A 1 261 ? 6.565 3.006 -25.418 1.00 74.00 261 ARG A C 1
ATOM 2097 O O . ARG A 1 261 ? 6.767 3.873 -24.562 1.00 74.00 261 ARG A O 1
ATOM 2104 N N . LEU A 1 262 ? 7.488 2.652 -26.306 1.00 56.62 262 LEU A N 1
ATOM 2105 C CA . LEU A 1 262 ? 8.627 3.504 -26.569 1.00 56.62 262 LEU A CA 1
ATOM 2106 C C . LEU A 1 262 ? 8.031 4.864 -26.929 1.00 56.62 262 LEU A C 1
ATOM 2108 O O . LEU A 1 262 ? 7.222 4.963 -27.852 1.00 56.62 262 LEU A O 1
ATOM 2112 N N . ARG A 1 263 ? 8.427 5.928 -26.228 1.00 47.91 263 ARG A N 1
ATOM 2113 C CA . ARG A 1 263 ? 8.324 7.281 -26.786 1.00 47.91 263 ARG A CA 1
ATOM 2114 C C . ARG A 1 263 ? 9.319 7.392 -27.946 1.00 47.91 263 ARG A C 1
ATOM 2116 O O . ARG A 1 263 ? 10.285 8.142 -27.895 1.00 47.91 263 ARG A O 1
ATOM 2123 N N . THR A 1 264 ? 9.129 6.573 -28.968 1.00 36.44 264 THR A N 1
ATOM 2124 C CA . THR A 1 264 ? 9.718 6.739 -30.283 1.00 36.44 264 THR A CA 1
ATOM 2125 C C . THR A 1 264 ? 8.818 7.716 -31.019 1.00 36.44 264 THR A C 1
ATOM 2127 O O . THR A 1 264 ? 7.703 7.364 -31.384 1.00 36.44 264 THR A O 1
ATOM 2130 N N . GLY A 1 265 ? 9.305 8.943 -31.216 1.00 37.03 265 GLY A N 1
ATOM 2131 C CA . GLY A 1 265 ? 8.884 9.727 -32.378 1.00 37.03 265 GLY A CA 1
ATOM 2132 C C . GLY A 1 265 ? 7.902 10.884 -32.188 1.00 37.03 265 GLY A C 1
ATOM 2133 O O . GLY A 1 265 ? 7.204 11.185 -33.145 1.00 37.03 265 GLY A O 1
ATOM 2134 N N . ALA A 1 266 ? 7.868 11.568 -31.040 1.00 35.59 266 ALA A N 1
ATOM 2135 C CA . ALA A 1 266 ? 7.293 12.926 -30.993 1.00 35.59 266 ALA A CA 1
ATOM 2136 C C . ALA A 1 266 ? 8.269 13.948 -30.386 1.00 35.59 266 ALA A C 1
ATOM 2138 O O . ALA A 1 266 ? 8.515 14.977 -30.997 1.00 35.59 266 ALA A O 1
ATOM 2139 N N . ASP A 1 267 ? 8.947 13.591 -29.285 1.00 35.34 267 ASP A N 1
ATOM 2140 C CA . ASP A 1 267 ? 9.899 14.489 -28.598 1.00 35.34 267 ASP A CA 1
ATOM 2141 C C . ASP A 1 267 ? 11.308 13.900 -28.425 1.00 35.34 267 ASP A C 1
ATOM 2143 O O . ASP A 1 267 ? 12.122 14.416 -27.659 1.00 35.34 267 ASP A O 1
ATOM 2147 N N . SER A 1 268 ? 11.651 12.815 -29.129 1.00 35.41 268 SER A N 1
ATOM 2148 C CA . SER A 1 268 ? 13.062 12.653 -29.476 1.00 35.41 268 SER A CA 1
ATOM 2149 C C . SER A 1 268 ? 13.282 13.600 -30.641 1.00 35.41 268 SER A C 1
ATOM 2151 O O . SER A 1 268 ? 13.109 13.199 -31.795 1.00 35.41 268 SER A O 1
ATOM 2153 N N . THR A 1 269 ? 13.595 14.863 -30.349 1.00 37.88 269 THR A N 1
ATOM 2154 C CA . THR A 1 269 ? 14.235 15.723 -31.339 1.00 37.88 269 THR A CA 1
ATOM 2155 C C . THR A 1 269 ? 15.267 14.850 -32.037 1.00 37.88 269 THR A C 1
ATOM 2157 O O . THR A 1 269 ? 16.127 14.244 -31.384 1.00 37.88 269 THR A O 1
ATOM 2160 N N . ARG A 1 270 ? 15.124 14.673 -33.361 1.00 40.88 270 ARG A N 1
ATOM 2161 C CA . ARG A 1 270 ? 16.216 14.125 -34.170 1.00 40.88 270 ARG A CA 1
ATOM 2162 C C . ARG A 1 270 ? 17.475 14.821 -33.686 1.00 40.88 270 ARG A C 1
ATOM 2164 O O . ARG A 1 270 ? 17.414 16.002 -33.351 1.00 40.88 270 ARG A O 1
ATOM 2171 N N . ALA A 1 271 ? 18.571 14.085 -33.578 1.00 43.75 271 ALA A N 1
ATOM 2172 C CA . ALA A 1 271 ? 19.839 14.696 -33.236 1.00 43.75 271 ALA A CA 1
ATOM 2173 C C . ALA A 1 271 ? 20.259 15.701 -34.305 1.00 43.75 271 ALA A C 1
ATOM 2175 O O . ALA A 1 271 ? 21.002 15.352 -35.207 1.00 43.75 271 ALA A O 1
ATOM 2176 N N . THR A 1 272 ? 19.732 16.915 -34.178 1.00 50.41 272 THR A N 1
ATOM 2177 C CA . THR A 1 272 ? 20.011 18.105 -34.954 1.00 50.41 272 THR A CA 1
ATOM 2178 C C . THR A 1 272 ? 21.078 18.887 -34.215 1.00 50.41 272 THR A C 1
ATOM 2180 O O . THR A 1 272 ? 21.116 18.948 -32.978 1.00 50.41 272 THR A O 1
ATOM 2183 N N . GLY A 1 273 ? 21.998 19.434 -34.989 1.00 46.88 273 GLY A N 1
ATOM 2184 C CA . GLY A 1 273 ? 23.114 20.217 -34.491 1.00 46.88 273 GLY A CA 1
ATOM 2185 C C . GLY A 1 273 ? 24.366 19.927 -35.301 1.00 46.88 273 GLY A C 1
ATOM 2186 O O . GLY A 1 273 ? 24.755 18.769 -35.458 1.00 46.88 273 GLY A O 1
ATOM 2187 N N . GLY A 1 274 ? 24.985 21.005 -35.766 1.00 57.84 274 GLY A N 1
ATOM 2188 C CA . GLY A 1 274 ? 26.036 21.015 -36.777 1.00 57.84 274 GLY A CA 1
ATOM 2189 C C . GLY A 1 274 ? 25.578 21.778 -38.021 1.00 57.84 274 GLY A C 1
ATOM 2190 O O . GLY A 1 274 ? 24.404 22.142 -38.124 1.00 57.84 274 GLY A O 1
ATOM 2191 N N . ALA A 1 275 ? 26.490 22.031 -38.960 1.00 65.94 275 ALA A N 1
ATOM 2192 C CA . ALA A 1 275 ? 26.111 22.589 -40.254 1.00 65.94 275 ALA A CA 1
ATOM 2193 C C . ALA A 1 275 ? 25.143 21.629 -40.983 1.00 65.94 275 ALA A C 1
ATOM 2195 O O . ALA A 1 275 ? 25.359 20.412 -40.941 1.00 65.94 275 ALA A O 1
ATOM 2196 N N . PRO A 1 276 ? 24.095 22.133 -41.666 1.00 74.69 276 PRO A N 1
ATOM 2197 C CA . PRO A 1 276 ? 23.085 21.293 -42.321 1.00 74.69 276 PRO A CA 1
ATOM 2198 C C . PRO A 1 276 ? 23.663 20.242 -43.280 1.00 74.69 276 PRO A C 1
ATOM 2200 O O . PRO A 1 276 ? 23.144 19.128 -43.361 1.00 74.69 276 PRO A O 1
ATOM 2203 N N . VAL A 1 277 ? 24.762 20.571 -43.965 1.00 78.94 277 VAL A N 1
ATOM 2204 C CA . VAL A 1 277 ? 25.472 19.672 -44.890 1.00 78.94 277 VAL A CA 1
ATOM 2205 C C . VAL A 1 277 ? 26.058 18.462 -44.151 1.00 78.94 277 VAL A C 1
ATOM 2207 O O . VAL A 1 277 ? 25.906 17.321 -44.595 1.00 78.94 277 VAL A O 1
ATOM 2210 N N . TRP A 1 278 ? 26.636 18.681 -42.967 1.00 83.69 278 TRP A N 1
ATOM 2211 C CA . TRP A 1 278 ? 27.191 17.620 -42.130 1.00 83.69 278 TRP A CA 1
ATOM 2212 C C . TRP A 1 278 ? 26.112 16.666 -41.617 1.00 83.69 278 TRP A C 1
ATOM 2214 O O . TRP A 1 278 ? 26.264 15.446 -41.680 1.00 83.69 278 TRP A O 1
ATOM 2224 N N . GLU A 1 279 ? 24.984 17.197 -41.143 1.00 81.38 279 GLU A N 1
ATOM 2225 C CA . GLU A 1 279 ? 23.877 16.370 -40.655 1.00 81.38 279 GLU A CA 1
ATOM 2226 C C . GLU A 1 279 ? 23.300 15.475 -41.764 1.00 81.38 279 GLU A C 1
ATOM 2228 O O . GLU A 1 279 ? 23.065 14.281 -41.544 1.00 81.38 279 GLU A O 1
ATOM 2233 N N . GLN A 1 280 ? 23.117 16.023 -42.968 1.00 83.31 280 GLN A N 1
ATOM 2234 C CA . GLN A 1 280 ? 22.644 15.264 -44.127 1.00 83.31 280 GLN A CA 1
ATOM 2235 C C . GLN A 1 280 ? 23.608 14.134 -44.499 1.00 83.31 280 GLN A C 1
ATOM 2237 O O . GLN A 1 280 ? 23.170 13.009 -44.749 1.00 83.31 280 GLN A O 1
ATOM 2242 N N . TRP A 1 281 ? 24.914 14.405 -44.488 1.00 87.50 281 TRP A N 1
ATOM 2243 C CA . TRP A 1 281 ? 25.937 13.400 -44.767 1.00 87.50 281 TRP A CA 1
ATOM 2244 C C . TRP A 1 281 ? 25.942 12.276 -43.724 1.00 87.50 281 TRP A C 1
ATOM 2246 O O . TRP A 1 281 ? 25.931 11.098 -44.086 1.00 87.50 281 TRP A O 1
ATOM 2256 N N . VAL A 1 282 ? 25.864 12.613 -42.433 1.00 87.25 282 VAL A N 1
ATOM 2257 C CA . VAL A 1 282 ? 25.823 11.617 -41.350 1.00 87.25 282 VAL A CA 1
ATOM 2258 C C . VAL A 1 282 ? 24.555 10.760 -41.407 1.00 87.25 282 VAL A C 1
ATOM 2260 O O . VAL A 1 282 ? 24.609 9.553 -41.150 1.00 87.25 282 VAL A O 1
ATOM 2263 N N . ASN A 1 283 ? 23.410 11.356 -41.746 1.00 86.00 283 ASN A N 1
ATOM 2264 C CA . ASN A 1 283 ? 22.162 10.615 -41.917 1.00 86.00 283 ASN A CA 1
ATOM 2265 C C . ASN A 1 283 ? 22.243 9.654 -43.108 1.00 86.00 283 ASN A C 1
ATOM 2267 O O . ASN A 1 283 ? 21.943 8.473 -42.937 1.00 86.00 283 ASN A O 1
ATOM 2271 N N . ARG A 1 284 ? 22.759 10.117 -44.255 1.00 86.50 284 ARG A N 1
ATOM 2272 C CA . ARG A 1 284 ? 23.000 9.273 -45.433 1.00 86.50 284 ARG A CA 1
ATOM 2273 C C . ARG A 1 284 ? 23.935 8.109 -45.103 1.00 86.50 284 ARG A C 1
ATOM 2275 O O . ARG A 1 284 ? 23.609 6.969 -45.407 1.00 86.50 284 ARG A O 1
ATOM 2282 N N . TRP A 1 285 ? 25.051 8.372 -44.420 1.00 91.62 285 TRP A N 1
ATOM 2283 C CA . TRP A 1 285 ? 25.979 7.332 -43.963 1.00 91.62 285 TRP A CA 1
ATOM 2284 C C . TRP A 1 285 ? 25.293 6.301 -43.053 1.00 91.62 285 TRP A C 1
ATOM 2286 O O . TRP A 1 285 ? 25.505 5.099 -43.195 1.00 91.62 285 TRP A O 1
ATOM 2296 N N . HIS A 1 286 ? 24.446 6.742 -42.120 1.00 87.12 286 HIS A N 1
ATOM 2297 C CA . HIS A 1 286 ? 23.729 5.832 -41.224 1.00 87.12 286 HIS A CA 1
ATOM 2298 C C . HIS A 1 286 ? 22.691 4.973 -41.959 1.00 87.12 286 HIS A C 1
ATOM 2300 O O . HIS A 1 286 ? 22.443 3.839 -41.552 1.00 87.12 286 HIS A O 1
ATOM 2306 N N . GLU A 1 287 ? 22.073 5.498 -43.014 1.00 87.38 287 GLU A N 1
ATOM 2307 C CA . GLU A 1 287 ? 21.120 4.759 -43.847 1.00 87.38 287 GLU A CA 1
ATOM 2308 C C . GLU A 1 287 ? 21.818 3.730 -44.744 1.00 87.38 287 GLU A C 1
ATOM 2310 O O . GLU A 1 287 ? 21.311 2.620 -44.896 1.00 87.38 287 GLU A O 1
ATOM 2315 N N . THR A 1 288 ? 22.999 4.052 -45.281 1.00 87.69 288 THR A N 1
ATOM 2316 C CA . THR A 1 288 ? 23.722 3.181 -46.224 1.00 87.69 288 THR A CA 1
ATOM 2317 C C . THR A 1 288 ? 24.736 2.240 -45.570 1.00 87.69 288 THR A C 1
ATOM 2319 O O . THR A 1 288 ? 25.196 1.294 -46.208 1.00 87.69 288 THR A O 1
ATOM 2322 N N . SER A 1 289 ? 25.102 2.455 -44.303 1.00 87.88 289 SER A N 1
ATOM 2323 C CA . SER A 1 289 ? 26.100 1.631 -43.613 1.00 87.88 289 SER A CA 1
ATOM 2324 C C . SER A 1 289 ? 25.582 0.223 -43.287 1.00 87.88 289 SER A C 1
ATOM 2326 O O . SER A 1 289 ? 24.523 0.047 -42.673 1.00 87.88 289 SER A O 1
ATOM 2328 N N . THR A 1 290 ? 26.399 -0.781 -43.614 1.00 89.38 290 THR A N 1
ATOM 2329 C CA . THR A 1 290 ? 26.179 -2.213 -43.339 1.00 89.38 290 THR A CA 1
ATOM 2330 C C . THR A 1 290 ? 26.603 -2.640 -41.928 1.00 89.38 290 THR A C 1
ATOM 2332 O O . THR A 1 290 ? 26.522 -3.819 -41.582 1.00 89.38 290 THR A O 1
ATOM 2335 N N . LEU A 1 291 ? 27.049 -1.699 -41.086 1.00 84.38 291 LEU A N 1
ATOM 2336 C CA . LEU A 1 291 ? 27.447 -1.991 -39.710 1.00 84.38 291 LEU A CA 1
ATOM 2337 C C . LEU A 1 291 ? 26.254 -2.471 -38.862 1.00 84.38 291 LEU A C 1
ATOM 2339 O O . LEU A 1 291 ? 25.125 -2.013 -39.069 1.00 84.38 291 LEU A O 1
ATOM 2343 N N . PRO A 1 292 ? 26.493 -3.315 -37.835 1.00 82.00 292 PRO A N 1
ATOM 2344 C CA . PRO A 1 292 ? 25.447 -3.742 -36.914 1.00 82.00 292 PRO A CA 1
ATOM 2345 C C . PRO A 1 292 ? 24.709 -2.543 -36.295 1.00 82.00 292 PRO A C 1
ATOM 2347 O O . PRO A 1 292 ? 25.368 -1.557 -35.941 1.00 82.00 292 PRO A O 1
ATOM 2350 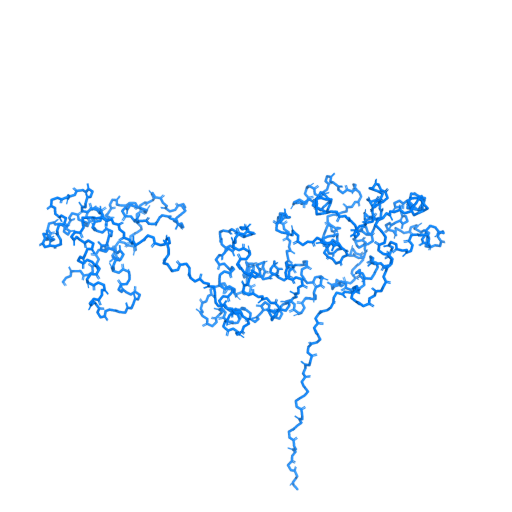N N . PRO A 1 293 ? 23.381 -2.620 -36.064 1.00 70.06 293 PRO A N 1
ATOM 2351 C CA . PRO A 1 293 ? 22.565 -1.474 -35.644 1.00 70.06 293 PRO A CA 1
ATOM 2352 C C . PRO A 1 293 ? 23.129 -0.699 -34.447 1.00 70.06 293 PRO A C 1
ATOM 2354 O O . PRO A 1 293 ? 23.129 0.532 -34.431 1.00 70.06 293 PRO A O 1
ATOM 2357 N N . ARG A 1 294 ? 23.680 -1.420 -33.463 1.00 66.25 294 ARG A N 1
ATOM 2358 C CA . ARG A 1 294 ? 24.311 -0.830 -32.276 1.00 66.25 294 ARG A CA 1
ATOM 2359 C C . ARG A 1 294 ? 25.559 -0.009 -32.615 1.00 66.25 294 ARG A C 1
ATOM 2361 O O . ARG A 1 294 ? 25.722 1.090 -32.092 1.00 66.25 294 ARG A O 1
ATOM 2368 N N . VAL A 1 295 ? 26.437 -0.540 -33.465 1.00 75.25 295 VAL A N 1
ATOM 2369 C CA . VAL A 1 295 ? 27.678 0.133 -33.882 1.00 75.25 295 VAL A CA 1
ATOM 2370 C C . VAL A 1 295 ? 27.340 1.335 -34.757 1.00 75.25 295 VAL A C 1
ATOM 2372 O O . VAL A 1 295 ? 27.842 2.430 -34.523 1.00 75.25 295 VAL A O 1
ATOM 2375 N N . ARG A 1 296 ? 26.404 1.160 -35.692 1.00 83.00 296 ARG A N 1
ATOM 2376 C CA . ARG A 1 296 ? 25.928 2.214 -36.588 1.00 83.00 296 ARG A CA 1
ATOM 2377 C C . ARG A 1 296 ? 25.331 3.403 -35.828 1.00 83.00 296 ARG A C 1
ATOM 2379 O O . ARG A 1 296 ? 25.683 4.549 -36.101 1.00 83.00 296 ARG A O 1
ATOM 2386 N N . GLY A 1 297 ? 24.500 3.140 -34.815 1.00 74.69 297 GLY A N 1
ATOM 2387 C CA . GLY A 1 297 ? 23.938 4.176 -33.942 1.00 74.69 297 GLY A CA 1
ATOM 2388 C C . GLY A 1 297 ? 24.988 4.903 -33.091 1.00 74.69 297 GLY A C 1
ATOM 2389 O O . GLY A 1 297 ? 24.922 6.127 -32.935 1.00 74.69 297 GLY A O 1
ATOM 2390 N N . GLN A 1 298 ? 25.988 4.177 -32.579 1.00 72.75 298 GLN A N 1
ATOM 2391 C CA . GLN A 1 298 ? 27.098 4.773 -31.830 1.00 72.75 298 GLN A CA 1
ATOM 2392 C C . GLN A 1 298 ? 27.949 5.696 -32.714 1.00 72.75 298 GLN A C 1
ATOM 2394 O O . GLN A 1 298 ? 28.204 6.840 -32.335 1.00 72.75 298 GLN A O 1
ATOM 2399 N N . THR A 1 299 ? 28.344 5.236 -33.902 1.00 79.44 299 THR A N 1
ATOM 2400 C CA . THR A 1 299 ? 29.139 6.028 -34.849 1.00 79.44 299 THR A CA 1
ATOM 2401 C C . THR A 1 299 ? 28.371 7.255 -35.330 1.00 79.44 299 THR A C 1
ATOM 2403 O O . THR A 1 299 ? 28.920 8.352 -35.304 1.00 79.44 299 THR A O 1
ATOM 2406 N N . ARG A 1 300 ? 27.074 7.122 -35.651 1.00 83.75 300 ARG A N 1
ATOM 2407 C CA . ARG A 1 300 ? 26.212 8.269 -35.986 1.00 83.75 300 ARG A CA 1
ATOM 2408 C C . ARG A 1 300 ? 26.226 9.332 -34.886 1.00 83.75 300 ARG A C 1
ATOM 2410 O O . ARG A 1 300 ? 26.349 10.519 -35.171 1.00 83.75 300 ARG A O 1
ATOM 2417 N N . SER A 1 301 ? 26.117 8.914 -33.627 1.00 78.50 301 SER A N 1
ATOM 2418 C CA . SER A 1 301 ? 26.092 9.843 -32.490 1.00 78.50 301 SER A CA 1
ATOM 2419 C C . SER A 1 301 ? 27.416 10.598 -32.332 1.00 78.50 301 SER A C 1
ATOM 2421 O O . SER A 1 301 ? 27.405 11.796 -32.043 1.00 78.50 301 SER A O 1
ATOM 2423 N N . ASN A 1 302 ? 28.544 9.920 -32.574 1.00 80.31 302 ASN A N 1
ATOM 2424 C CA . ASN A 1 302 ? 29.872 10.533 -32.578 1.00 80.31 302 ASN A CA 1
ATOM 2425 C C . ASN A 1 302 ? 30.048 11.506 -33.750 1.00 80.31 302 ASN A C 1
ATOM 2427 O O . ASN A 1 302 ? 30.497 12.626 -33.538 1.00 80.31 302 ASN A O 1
ATOM 2431 N N . LEU A 1 303 ? 29.642 11.128 -34.964 1.00 84.56 303 LEU A N 1
ATOM 2432 C CA . LEU A 1 303 ? 29.749 11.998 -36.137 1.00 84.56 303 LEU A CA 1
ATOM 2433 C C . LEU A 1 303 ? 28.908 13.273 -35.988 1.00 84.56 303 LEU A C 1
ATOM 2435 O O . LEU A 1 303 ? 29.361 14.353 -36.348 1.00 84.56 303 LEU A O 1
ATOM 2439 N N . LEU A 1 304 ? 27.720 13.191 -35.385 1.00 83.94 304 LEU A N 1
ATOM 2440 C CA . LEU A 1 304 ? 26.930 14.387 -35.065 1.00 83.94 304 LEU A CA 1
ATOM 2441 C C . LEU A 1 304 ? 27.579 15.246 -33.967 1.00 83.94 304 LEU A C 1
ATOM 2443 O O . LEU A 1 304 ? 27.383 16.457 -33.934 1.00 83.94 304 LEU A O 1
ATOM 2447 N N . ARG A 1 305 ? 28.351 14.642 -33.053 1.00 81.81 305 ARG A N 1
ATOM 2448 C CA . ARG A 1 305 ? 29.140 15.386 -32.058 1.00 81.81 305 ARG A CA 1
ATOM 2449 C C . ARG A 1 305 ? 30.272 16.165 -32.726 1.00 81.81 305 ARG A C 1
ATOM 2451 O O . ARG A 1 305 ? 30.458 17.329 -32.390 1.00 81.81 305 ARG A O 1
ATOM 2458 N N . VAL A 1 306 ? 30.954 15.549 -33.693 1.00 83.75 306 VAL A N 1
ATOM 2459 C CA . VAL A 1 306 ? 31.957 16.215 -34.539 1.00 83.75 306 VAL A CA 1
ATOM 2460 C C . VAL A 1 306 ? 31.328 17.387 -35.291 1.00 83.75 306 VAL A C 1
ATOM 2462 O O . VAL A 1 306 ? 31.841 18.495 -35.211 1.00 83.75 306 VAL A O 1
ATOM 2465 N N . GLY A 1 307 ? 30.172 17.179 -35.929 1.00 80.25 307 GLY A N 1
ATOM 2466 C CA . GLY A 1 307 ? 29.469 18.239 -36.659 1.00 80.25 307 GLY A CA 1
ATOM 2467 C C . GLY A 1 307 ? 29.097 19.441 -35.788 1.00 80.25 307 GLY A C 1
ATOM 2468 O O . GLY A 1 307 ? 29.224 20.582 -36.223 1.00 80.25 307 GLY A O 1
ATOM 2469 N N . ARG A 1 308 ? 28.685 19.207 -34.534 1.00 81.25 308 ARG A N 1
ATOM 2470 C CA . ARG A 1 308 ? 28.414 20.285 -33.564 1.00 81.25 308 ARG A CA 1
ATOM 2471 C C . ARG A 1 308 ? 29.669 21.028 -33.126 1.00 81.25 308 ARG A C 1
ATOM 2473 O O . ARG A 1 308 ? 29.594 22.229 -32.907 1.00 81.25 308 ARG A O 1
ATOM 2480 N N . TRP A 1 309 ? 30.789 20.326 -32.987 1.00 84.19 309 TRP A N 1
ATOM 2481 C CA . TRP A 1 309 ? 32.070 20.957 -32.683 1.00 84.19 309 TRP A CA 1
ATOM 2482 C C . TRP A 1 309 ? 32.574 21.801 -33.857 1.00 84.19 309 TRP A C 1
ATOM 2484 O O . TRP A 1 309 ? 32.932 22.954 -33.646 1.00 84.19 309 TRP A O 1
ATOM 2494 N N . LEU A 1 310 ? 32.516 21.279 -35.088 1.00 82.00 310 LEU A N 1
ATOM 2495 C CA . LEU A 1 310 ? 32.873 22.031 -36.295 1.00 82.00 310 LEU A CA 1
ATOM 2496 C C . LEU A 1 310 ? 32.044 23.308 -36.414 1.00 82.00 310 LEU A C 1
ATOM 2498 O O . LEU A 1 310 ? 32.602 24.388 -36.528 1.00 82.00 310 LEU A O 1
ATOM 2502 N N . ALA A 1 311 ? 30.721 23.217 -36.276 1.00 78.88 311 ALA A N 1
ATOM 2503 C CA . ALA A 1 311 ? 29.858 24.394 -36.357 1.00 78.88 311 ALA A CA 1
ATOM 2504 C C . ALA A 1 311 ? 30.157 25.471 -35.294 1.00 78.88 311 ALA A C 1
ATOM 2506 O O . ALA A 1 311 ? 29.844 26.636 -35.518 1.00 78.88 311 ALA A O 1
ATOM 2507 N N . ALA A 1 312 ? 30.719 25.090 -34.143 1.00 77.00 312 ALA A N 1
ATOM 2508 C CA . ALA A 1 312 ? 31.021 26.013 -33.053 1.00 77.00 312 ALA A CA 1
ATOM 2509 C C . ALA A 1 312 ? 32.432 26.612 -33.141 1.00 77.00 312 ALA A C 1
ATOM 2511 O O . ALA A 1 312 ? 32.608 27.793 -32.867 1.00 77.00 312 ALA A O 1
ATOM 2512 N N . GLU A 1 313 ? 33.428 25.803 -33.502 1.00 78.25 313 GLU A N 1
ATOM 2513 C CA . GLU A 1 313 ? 34.844 26.178 -33.405 1.00 78.25 313 GLU A CA 1
ATOM 2514 C C . GLU A 1 313 ? 35.498 26.430 -34.769 1.00 78.25 313 GLU A C 1
ATOM 2516 O O . GLU A 1 313 ? 36.543 27.076 -34.820 1.00 78.25 313 GLU A O 1
ATOM 2521 N N . ARG A 1 314 ? 34.932 25.871 -35.850 1.00 76.88 314 ARG A N 1
ATOM 2522 C CA . ARG A 1 314 ? 35.466 25.900 -37.226 1.00 76.88 314 ARG A CA 1
ATOM 2523 C C . ARG A 1 314 ? 34.351 25.852 -38.278 1.00 76.88 314 ARG A C 1
ATOM 2525 O O . ARG A 1 314 ? 34.243 24.867 -39.016 1.00 76.88 314 ARG A O 1
ATOM 2532 N N . PRO A 1 315 ? 33.466 26.861 -38.322 1.00 74.31 315 PRO A N 1
ATOM 2533 C CA . PRO A 1 315 ? 32.345 26.883 -39.259 1.00 74.31 315 PRO A CA 1
ATOM 2534 C C . PRO A 1 315 ? 32.784 26.825 -40.733 1.00 74.31 315 PRO A C 1
ATOM 2536 O O . PRO A 1 315 ? 32.016 26.356 -41.569 1.00 74.31 315 PRO A O 1
ATOM 2539 N N . GLU A 1 316 ? 34.009 27.252 -41.046 1.00 75.88 316 GLU A N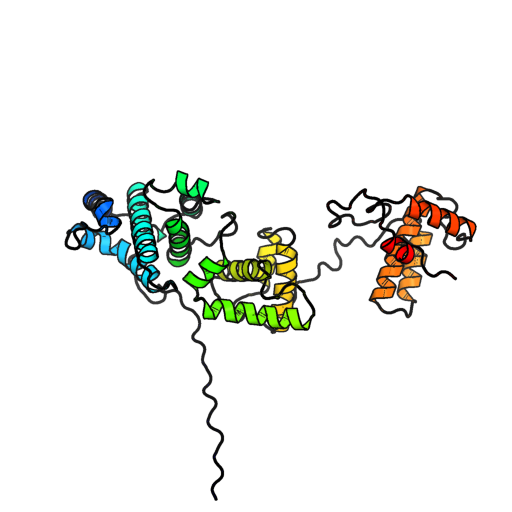 1
ATOM 2540 C CA . GLU A 1 316 ? 34.637 27.161 -42.367 1.00 75.88 316 GLU A CA 1
ATOM 2541 C C . GLU A 1 316 ? 34.979 25.726 -42.803 1.00 75.88 316 GLU A C 1
ATOM 2543 O O . GLU A 1 316 ? 34.993 25.458 -43.996 1.00 75.88 316 GLU A O 1
ATOM 2548 N N . ASP A 1 317 ? 35.184 24.804 -41.855 1.00 77.00 317 ASP A N 1
ATOM 2549 C CA . ASP A 1 317 ? 35.490 23.383 -42.101 1.00 77.00 317 ASP A CA 1
ATOM 2550 C C . ASP A 1 317 ? 34.229 22.501 -41.925 1.00 77.00 317 ASP A C 1
ATOM 2552 O O . ASP A 1 317 ? 34.317 21.298 -41.661 1.00 77.00 317 ASP A O 1
ATOM 2556 N N . ALA A 1 318 ? 33.030 23.095 -41.957 1.00 69.19 318 ALA A N 1
ATOM 2557 C CA . ALA A 1 318 ? 31.796 22.404 -41.586 1.00 69.19 318 ALA A CA 1
ATOM 2558 C C . ALA A 1 318 ? 31.194 21.527 -42.705 1.00 69.19 318 ALA A C 1
ATOM 2560 O O . ALA A 1 318 ? 30.211 20.817 -42.451 1.00 69.19 318 ALA A O 1
ATOM 2561 N N . ASP A 1 319 ? 31.772 21.546 -43.912 1.00 78.50 319 ASP A N 1
ATOM 2562 C CA . ASP A 1 319 ? 31.481 20.570 -44.965 1.00 78.50 319 ASP A CA 1
ATOM 2563 C C . ASP A 1 319 ? 32.273 19.267 -44.718 1.00 78.50 319 ASP A C 1
ATOM 2565 O O . ASP A 1 319 ? 33.496 19.297 -44.555 1.00 78.50 319 ASP A O 1
ATOM 2569 N N . PRO A 1 320 ? 31.618 18.091 -44.703 1.00 77.56 320 PRO A N 1
ATOM 2570 C CA . PRO A 1 320 ? 32.291 16.795 -44.688 1.00 77.56 320 PRO A CA 1
ATOM 2571 C C . PRO A 1 320 ? 33.393 16.603 -45.736 1.00 77.56 320 PRO A C 1
ATOM 2573 O O . PRO A 1 320 ? 34.318 15.832 -45.473 1.00 77.56 320 PRO A O 1
ATOM 2576 N N . SER A 1 321 ? 33.320 17.258 -46.903 1.00 79.81 321 SER A N 1
ATOM 2577 C CA . SER A 1 321 ? 34.380 17.182 -47.921 1.00 79.81 321 SER A CA 1
ATOM 2578 C C . SER A 1 321 ? 35.692 17.821 -47.477 1.00 79.81 321 SER A C 1
ATOM 2580 O O . SER A 1 321 ? 36.756 17.407 -47.935 1.00 79.81 321 SER A O 1
ATOM 2582 N N . ASP A 1 322 ? 35.622 18.774 -46.549 1.00 79.38 322 ASP A N 1
ATOM 2583 C CA . ASP A 1 322 ? 36.762 19.562 -46.072 1.00 79.38 322 ASP A CA 1
ATOM 2584 C C . ASP A 1 322 ? 37.418 18.924 -44.836 1.00 79.38 322 ASP A C 1
ATOM 2586 O O . ASP A 1 322 ? 38.316 19.478 -44.193 1.00 79.38 322 ASP A O 1
ATOM 2590 N N . TRP A 1 323 ? 37.005 17.697 -44.503 1.00 81.50 323 TRP A N 1
ATOM 2591 C CA . TRP A 1 323 ? 37.573 16.922 -43.414 1.00 81.50 323 TRP A CA 1
ATOM 2592 C C . TRP A 1 323 ? 38.989 16.434 -43.751 1.00 81.50 323 TRP A C 1
ATOM 2594 O O . TRP A 1 323 ? 39.208 15.368 -44.330 1.00 81.50 323 TRP A O 1
ATOM 2604 N N . THR A 1 324 ? 39.987 17.224 -43.358 1.00 82.62 324 THR A N 1
ATOM 2605 C CA . THR A 1 324 ? 41.406 16.929 -43.601 1.00 82.62 324 THR A CA 1
ATOM 2606 C C . THR A 1 324 ? 42.102 16.303 -42.388 1.00 82.62 324 THR A C 1
ATOM 2608 O O . THR A 1 324 ? 41.618 16.360 -41.256 1.00 82.62 324 THR A O 1
ATOM 2611 N N . ARG A 1 325 ? 43.331 15.790 -42.578 1.00 75.56 325 ARG A N 1
ATOM 2612 C CA . ARG A 1 325 ? 44.208 15.368 -41.460 1.00 75.56 325 ARG A CA 1
ATOM 2613 C C . ARG A 1 325 ? 44.432 16.483 -40.427 1.00 75.56 325 ARG A C 1
ATOM 2615 O O . ARG A 1 325 ? 44.567 16.192 -39.240 1.00 75.56 325 ARG A O 1
ATOM 2622 N N . LYS A 1 326 ? 44.447 17.749 -40.858 1.00 79.69 326 LYS A N 1
ATOM 2623 C CA . LYS A 1 326 ? 44.559 18.921 -39.975 1.00 79.69 326 LYS A CA 1
ATOM 2624 C C . LYS A 1 326 ? 43.311 19.063 -39.095 1.00 79.69 326 LYS A C 1
ATOM 2626 O O . LYS A 1 326 ? 43.440 19.306 -37.896 1.00 79.69 326 LYS A O 1
ATOM 2631 N N . THR A 1 327 ? 42.126 18.859 -39.666 1.00 79.38 327 THR A N 1
ATOM 2632 C CA . THR A 1 327 ? 40.841 18.877 -38.951 1.00 79.38 327 THR A CA 1
ATOM 2633 C C . THR A 1 327 ? 40.725 17.688 -37.988 1.00 79.38 327 THR A C 1
ATOM 2635 O O . THR A 1 327 ? 40.329 17.876 -36.838 1.00 79.38 327 THR A O 1
ATOM 2638 N N . CYS A 1 328 ? 41.213 16.498 -38.372 1.00 78.50 328 CYS A N 1
ATOM 2639 C CA . CYS A 1 328 ? 41.344 15.343 -37.470 1.00 78.50 328 CYS A CA 1
ATOM 2640 C C . CYS A 1 328 ? 42.225 15.640 -36.248 1.00 78.50 328 CYS A C 1
ATOM 2642 O O . CYS A 1 328 ? 41.849 15.323 -35.120 1.00 78.50 328 CYS A O 1
ATOM 2644 N N . ALA A 1 329 ? 43.400 16.244 -36.455 1.00 78.81 329 ALA A N 1
ATOM 2645 C CA . ALA A 1 329 ? 44.313 16.584 -35.363 1.00 78.81 329 ALA A CA 1
ATOM 2646 C C . ALA A 1 329 ? 43.702 17.635 -34.420 1.00 78.81 329 ALA A C 1
ATOM 2648 O O . ALA A 1 329 ? 43.812 17.520 -33.199 1.00 78.81 329 ALA A O 1
ATOM 2649 N N . ALA A 1 330 ? 42.997 18.623 -34.981 1.00 80.69 330 ALA A N 1
ATOM 2650 C CA . ALA A 1 330 ? 42.267 19.624 -34.209 1.00 80.69 330 ALA A CA 1
ATOM 2651 C C . ALA A 1 330 ? 41.128 19.007 -33.382 1.00 80.69 330 ALA A C 1
ATOM 2653 O O . ALA A 1 330 ? 40.967 19.355 -32.213 1.00 80.69 330 ALA A O 1
ATOM 2654 N N . TRP A 1 331 ? 40.395 18.047 -33.950 1.00 81.25 331 TRP A N 1
ATOM 2655 C CA . TRP A 1 331 ? 39.386 17.276 -33.227 1.00 81.25 331 TRP A CA 1
ATOM 2656 C C . TRP A 1 331 ? 39.998 16.441 -32.096 1.00 81.25 331 TRP A C 1
ATOM 2658 O O . TRP A 1 331 ? 39.471 16.433 -30.985 1.00 81.25 331 TRP A O 1
ATOM 2668 N N . GLY A 1 332 ? 41.140 15.788 -32.338 1.00 79.12 332 GLY A N 1
ATOM 2669 C CA . GLY A 1 332 ? 41.883 15.052 -31.311 1.00 79.12 332 GLY A CA 1
ATOM 2670 C C . GLY A 1 332 ? 42.270 15.940 -30.123 1.00 79.12 332 GLY A C 1
ATOM 2671 O O . GLY A 1 332 ? 41.978 15.602 -28.977 1.00 79.12 332 GLY A O 1
ATOM 2672 N N . ALA A 1 333 ? 42.824 17.124 -30.396 1.00 80.56 333 ALA A N 1
ATOM 2673 C CA . ALA A 1 333 ? 43.161 18.105 -29.365 1.00 80.56 333 ALA A CA 1
ATOM 2674 C C . ALA A 1 333 ? 41.919 18.658 -28.636 1.00 80.56 333 ALA A C 1
ATOM 2676 O O . ALA A 1 333 ? 41.963 18.906 -27.429 1.00 80.56 333 ALA A O 1
ATOM 2677 N N . ALA A 1 334 ? 40.798 18.836 -29.343 1.00 80.38 334 ALA A N 1
ATOM 2678 C CA . ALA A 1 334 ? 39.534 19.247 -28.736 1.00 80.38 334 ALA A CA 1
ATOM 2679 C C . ALA A 1 334 ? 38.992 18.165 -27.791 1.00 80.38 334 ALA A C 1
ATOM 2681 O O . ALA A 1 334 ? 38.632 18.472 -26.656 1.00 80.38 334 ALA A O 1
ATOM 2682 N N . LEU A 1 335 ? 39.011 16.894 -28.208 1.00 77.06 335 LEU A N 1
ATOM 2683 C CA . LEU A 1 335 ? 38.601 15.746 -27.392 1.00 77.06 335 LEU A CA 1
ATOM 2684 C C . LEU A 1 335 ? 39.411 15.606 -26.098 1.00 77.06 335 LEU A C 1
ATOM 2686 O O . LEU A 1 335 ? 38.872 15.156 -25.085 1.00 77.06 335 LEU A O 1
ATOM 2690 N N . GLU A 1 336 ? 40.690 15.982 -26.104 1.00 74.94 336 GLU A N 1
ATOM 2691 C CA . GLU A 1 336 ? 41.526 15.939 -24.903 1.00 74.94 336 GLU A CA 1
ATOM 2692 C C . GLU A 1 336 ? 41.090 16.935 -23.827 1.00 74.94 336 GLU A C 1
ATOM 2694 O O . GLU A 1 336 ? 41.197 16.617 -22.640 1.00 74.94 336 GLU A O 1
ATOM 2699 N N . ARG A 1 337 ? 40.567 18.093 -24.245 1.00 76.62 337 ARG A N 1
ATOM 2700 C CA . ARG A 1 337 ? 40.105 19.188 -23.373 1.00 76.62 337 ARG A CA 1
ATOM 2701 C C . ARG A 1 337 ? 38.607 19.117 -23.065 1.00 76.62 337 ARG A C 1
ATOM 2703 O O . ARG A 1 337 ? 38.124 19.848 -22.202 1.00 76.62 337 ARG A O 1
ATOM 2710 N N . MET A 1 338 ? 37.883 18.247 -23.766 1.00 78.88 338 MET A N 1
ATOM 2711 C CA . MET A 1 338 ? 36.429 18.170 -23.732 1.00 78.88 338 MET A CA 1
ATOM 2712 C C . MET A 1 338 ? 35.905 17.618 -22.400 1.00 78.88 338 MET A C 1
ATOM 2714 O O . MET A 1 338 ? 36.423 16.641 -21.840 1.00 78.88 338 MET A O 1
ATOM 2718 N N . ARG A 1 339 ? 34.825 18.224 -21.909 1.00 77.00 339 ARG A N 1
ATOM 2719 C CA . ARG A 1 339 ? 34.092 17.801 -20.719 1.00 77.00 339 ARG A CA 1
ATOM 2720 C C . ARG A 1 339 ? 32.868 16.973 -21.105 1.00 77.00 339 ARG A C 1
ATOM 2722 O O . ARG A 1 339 ? 32.346 17.013 -22.222 1.00 77.00 339 ARG A O 1
ATOM 2729 N N . VAL A 1 340 ? 32.404 16.156 -20.168 1.00 67.25 340 VAL A N 1
ATOM 2730 C CA . VAL A 1 340 ? 31.185 15.359 -20.324 1.00 67.25 340 VAL A CA 1
ATOM 2731 C C . VAL A 1 340 ? 29.986 16.304 -20.458 1.00 67.25 340 VAL A C 1
ATOM 2733 O O . VAL A 1 340 ? 29.692 17.069 -19.544 1.00 67.25 340 VAL A O 1
ATOM 2736 N N . GLY A 1 341 ? 29.283 16.225 -21.589 1.00 63.19 341 GLY A N 1
ATOM 2737 C CA . GLY A 1 341 ? 28.168 17.115 -21.937 1.00 63.19 341 GLY A CA 1
ATOM 2738 C C . GLY A 1 341 ? 28.470 18.041 -23.119 1.00 63.19 341 GLY A C 1
ATOM 2739 O O . GLY A 1 341 ? 27.539 18.424 -23.822 1.00 63.19 341 GLY A O 1
ATOM 2740 N N . ASP A 1 342 ? 29.746 18.310 -23.409 1.00 69.12 342 ASP A N 1
ATOM 2741 C CA . ASP A 1 342 ? 30.135 19.208 -24.500 1.00 69.12 342 ASP A CA 1
ATOM 2742 C C . ASP A 1 342 ? 29.760 18.626 -25.867 1.00 69.12 342 ASP A C 1
ATOM 2744 O O . ASP A 1 342 ? 30.071 17.466 -26.188 1.00 69.12 342 ASP A O 1
ATOM 2748 N N . TYR A 1 343 ? 29.098 19.460 -26.674 1.00 65.50 343 TYR A N 1
ATOM 2749 C CA . TYR A 1 343 ? 28.622 19.156 -28.025 1.00 65.50 343 TYR A CA 1
ATOM 2750 C C . TYR A 1 343 ? 27.736 17.891 -28.099 1.00 65.50 343 TYR A C 1
ATOM 2752 O O . TYR A 1 343 ? 27.650 17.239 -29.142 1.00 65.50 343 TYR A O 1
ATOM 2760 N N . VAL A 1 344 ? 27.048 17.513 -27.013 1.00 65.19 344 VAL A N 1
ATOM 2761 C CA . VAL A 1 344 ? 26.060 16.416 -26.980 1.00 65.19 344 VAL A CA 1
ATOM 2762 C C . VAL A 1 344 ? 24.655 17.000 -26.838 1.00 65.19 344 VAL A C 1
ATOM 2764 O O . VAL A 1 344 ? 24.412 17.857 -26.001 1.00 65.19 344 VAL A O 1
ATOM 2767 N N . GLN A 1 345 ? 23.706 16.515 -27.640 1.00 59.09 345 GLN A N 1
ATOM 2768 C CA . GLN A 1 345 ? 22.349 17.076 -27.686 1.00 59.09 345 GLN A CA 1
ATOM 2769 C C . GLN A 1 345 ? 21.493 16.733 -26.450 1.00 59.09 345 GLN A C 1
ATOM 2771 O O . GLN A 1 345 ? 20.566 17.459 -26.108 1.00 59.09 345 GLN A O 1
ATOM 2776 N N . ARG A 1 346 ? 21.786 15.621 -25.763 1.00 53.81 346 ARG A N 1
ATOM 2777 C CA . ARG A 1 346 ? 21.039 15.178 -24.579 1.00 53.81 346 ARG A CA 1
ATOM 2778 C C . ARG A 1 346 ? 21.967 15.035 -23.381 1.00 53.81 346 ARG A C 1
ATOM 2780 O O . ARG A 1 346 ? 22.784 14.121 -23.330 1.00 53.81 346 ARG A O 1
ATOM 2787 N N . THR A 1 347 ? 21.788 15.909 -22.399 1.00 53.69 347 THR A N 1
ATOM 2788 C CA . THR A 1 347 ? 22.506 15.886 -21.113 1.00 53.69 347 THR A CA 1
ATOM 2789 C C . THR A 1 347 ? 21.710 15.199 -19.997 1.00 53.69 347 THR A C 1
ATOM 2791 O O . THR A 1 347 ? 22.245 14.895 -18.930 1.00 53.69 347 THR A O 1
ATOM 2794 N N . VAL A 1 348 ? 20.432 14.898 -20.254 1.00 43.44 348 VAL A N 1
ATOM 2795 C CA . VAL A 1 348 ? 19.530 14.207 -19.323 1.00 43.44 348 VAL A CA 1
ATOM 2796 C C . VAL A 1 348 ? 20.084 12.819 -18.986 1.00 43.44 348 VAL A C 1
ATOM 2798 O O . VAL A 1 348 ? 20.205 11.969 -19.866 1.00 43.44 348 VAL A O 1
ATOM 2801 N N . GLY A 1 349 ? 20.389 12.591 -17.705 1.00 46.53 349 GLY A N 1
ATOM 2802 C CA . GLY A 1 349 ? 20.952 11.336 -17.190 1.00 46.53 349 GLY A CA 1
ATOM 2803 C C . GLY A 1 349 ? 22.470 11.343 -16.971 1.00 46.53 349 GLY A C 1
ATOM 2804 O O . GLY A 1 349 ? 22.997 10.357 -16.463 1.00 46.53 349 GLY A O 1
ATOM 2805 N N . LEU A 1 350 ? 23.174 12.433 -17.306 1.00 54.75 350 LEU A N 1
ATOM 2806 C CA . LEU A 1 350 ? 24.612 12.566 -17.026 1.00 54.75 350 LEU A CA 1
ATOM 2807 C C . LEU A 1 350 ? 24.909 12.922 -15.559 1.00 54.75 350 LEU A C 1
ATOM 2809 O O . LEU A 1 350 ? 25.988 12.583 -15.074 1.00 54.75 350 LEU A O 1
ATOM 2813 N N . GLY A 1 351 ? 23.957 13.541 -14.847 1.00 61.06 351 GLY A N 1
ATOM 2814 C CA . GLY A 1 351 ? 24.054 13.842 -13.412 1.00 61.06 351 GLY A CA 1
ATOM 2815 C C . GLY A 1 351 ? 25.379 14.513 -13.039 1.00 61.06 351 GLY A C 1
ATOM 2816 O O . GLY A 1 351 ? 25.855 15.395 -13.752 1.00 61.06 351 GLY A O 1
ATOM 2817 N N . ASP A 1 352 ? 26.023 14.012 -11.987 1.00 63.03 352 ASP A N 1
ATOM 2818 C CA . ASP A 1 352 ? 27.290 14.530 -11.443 1.00 63.03 352 ASP A CA 1
ATOM 2819 C C . ASP A 1 352 ? 28.504 14.348 -12.367 1.00 63.03 352 ASP A C 1
ATOM 2821 O O . ASP A 1 352 ? 29.633 14.689 -11.999 1.00 63.03 352 ASP A O 1
ATOM 2825 N N . ARG A 1 353 ? 28.327 13.730 -13.540 1.00 58.31 353 ARG A N 1
ATOM 2826 C CA . ARG A 1 353 ? 29.393 13.593 -14.536 1.00 58.31 353 ARG A CA 1
ATOM 2827 C C . ARG A 1 353 ? 29.474 14.809 -15.443 1.00 58.31 353 ARG A C 1
ATOM 2829 O O . ARG A 1 353 ? 30.540 15.031 -16.003 1.00 58.31 353 ARG A O 1
ATOM 2836 N N . LEU A 1 354 ? 28.392 15.576 -15.588 1.00 66.62 354 LEU A N 1
ATOM 2837 C CA . LEU A 1 354 ? 28.357 16.765 -16.436 1.00 66.62 354 LEU A CA 1
ATOM 2838 C C . LEU A 1 354 ? 29.479 17.745 -16.041 1.00 66.62 354 LEU A C 1
ATOM 2840 O O . LEU A 1 354 ? 29.683 18.017 -14.861 1.00 66.62 354 LEU A O 1
ATOM 2844 N N . GLY A 1 355 ? 30.232 18.253 -17.016 1.00 60.97 355 GLY A N 1
ATOM 2845 C CA . GLY A 1 355 ? 31.310 19.221 -16.785 1.00 60.97 355 GLY A CA 1
ATOM 2846 C C . GLY A 1 355 ? 32.637 18.638 -16.272 1.00 60.97 355 GLY A C 1
ATOM 2847 O O . GLY A 1 355 ? 33.614 19.387 -16.175 1.00 60.97 355 GLY A O 1
ATOM 2848 N N . LYS A 1 356 ? 32.718 17.328 -15.985 1.00 74.94 356 LYS A N 1
ATOM 2849 C CA . LYS A 1 356 ? 33.983 16.641 -15.656 1.00 74.94 356 LYS A CA 1
ATOM 2850 C C . LYS A 1 356 ? 34.787 16.309 -16.922 1.00 74.94 356 LYS A C 1
ATOM 2852 O O . LYS A 1 356 ? 34.176 16.088 -17.969 1.00 74.94 356 LYS A O 1
ATOM 2857 N N . PRO A 1 357 ? 36.130 16.230 -16.851 1.00 74.06 357 PRO A N 1
ATOM 2858 C CA . PRO A 1 357 ? 36.953 15.779 -17.973 1.00 74.06 357 PRO A CA 1
ATOM 2859 C C . PRO A 1 357 ? 36.533 14.390 -18.466 1.00 74.06 357 PRO A C 1
ATOM 2861 O O . PRO A 1 357 ? 36.191 13.517 -17.665 1.00 74.06 357 PRO A O 1
ATOM 2864 N N . MET A 1 358 ? 36.565 14.167 -19.781 1.00 66.56 358 MET A N 1
ATOM 2865 C CA . MET A 1 358 ? 36.294 12.841 -20.336 1.00 66.56 358 MET A CA 1
ATOM 2866 C C . MET A 1 358 ? 37.354 11.817 -19.897 1.00 66.56 358 MET A C 1
ATOM 2868 O O . MET A 1 358 ? 38.555 12.037 -20.063 1.00 66.56 358 MET A O 1
ATOM 2872 N N . GLU A 1 359 ? 36.907 10.666 -19.389 1.00 58.34 359 GLU A N 1
ATOM 2873 C CA . GLU A 1 359 ? 37.788 9.559 -18.999 1.00 58.34 359 GLU A CA 1
ATOM 2874 C C . GLU A 1 359 ? 38.608 9.030 -20.187 1.00 58.34 359 GLU A C 1
ATOM 2876 O O . GLU A 1 359 ? 38.104 8.916 -21.311 1.00 58.34 359 GLU A O 1
ATOM 2881 N N . ALA A 1 360 ? 39.859 8.632 -19.924 1.00 50.09 360 ALA A N 1
ATOM 2882 C CA . ALA A 1 360 ? 40.791 8.117 -20.932 1.00 50.09 360 ALA A CA 1
ATOM 2883 C C . ALA A 1 360 ? 40.235 6.913 -21.721 1.00 50.09 360 ALA A C 1
ATOM 2885 O O . ALA A 1 360 ? 40.492 6.788 -22.914 1.00 50.09 360 ALA A O 1
ATOM 2886 N N . SER A 1 361 ? 39.389 6.089 -21.094 1.00 42.75 361 SER A N 1
ATOM 2887 C CA . SER A 1 361 ? 38.701 4.935 -21.699 1.00 42.75 361 SER A CA 1
ATOM 2888 C C . SER A 1 361 ? 37.640 5.308 -22.751 1.00 42.75 361 SER A C 1
ATOM 2890 O O . SER A 1 361 ? 37.275 4.489 -23.595 1.00 42.75 361 SER A O 1
ATOM 2892 N N . THR A 1 362 ? 37.133 6.546 -22.723 1.00 50.12 362 THR A N 1
ATOM 2893 C CA . THR A 1 362 ? 36.048 7.027 -23.601 1.00 50.12 362 THR A CA 1
ATOM 2894 C C . THR A 1 362 ? 36.583 7.767 -24.837 1.00 50.12 362 THR A C 1
ATOM 2896 O O . THR A 1 362 ? 35.902 7.853 -25.864 1.00 50.12 362 THR A O 1
ATOM 2899 N N . LYS A 1 363 ? 37.828 8.254 -24.771 1.00 51.84 363 LYS A N 1
ATOM 2900 C CA . LYS A 1 363 ? 38.530 8.951 -25.860 1.00 51.84 363 LYS A CA 1
ATOM 2901 C C . LYS A 1 363 ? 38.726 8.085 -27.123 1.00 51.84 363 LYS A C 1
ATOM 2903 O O . LYS A 1 363 ? 38.273 8.529 -28.176 1.00 51.84 363 LYS A O 1
ATOM 2908 N N . PRO A 1 364 ? 39.234 6.833 -27.060 1.00 42.12 364 PRO A N 1
ATOM 2909 C CA . PRO A 1 364 ? 39.431 6.006 -28.260 1.00 42.12 364 PRO A CA 1
ATOM 2910 C C . PRO A 1 364 ? 38.119 5.583 -28.945 1.00 42.12 364 PRO A C 1
ATOM 2912 O O . PRO A 1 364 ? 38.088 5.302 -30.138 1.00 42.12 364 PRO A O 1
ATOM 2915 N N . ARG A 1 365 ? 36.994 5.580 -28.217 1.00 49.22 365 ARG A N 1
ATOM 2916 C CA . ARG A 1 365 ? 35.655 5.359 -28.795 1.00 49.22 365 ARG A CA 1
ATOM 2917 C C . ARG A 1 365 ? 35.103 6.575 -29.541 1.00 49.22 365 ARG A C 1
ATOM 2919 O O . ARG A 1 365 ? 34.149 6.420 -30.298 1.00 49.22 365 ARG A O 1
ATOM 2926 N N . SER A 1 366 ? 35.662 7.759 -29.301 1.00 47.56 366 SER A N 1
ATOM 2927 C CA . SER A 1 366 ? 35.206 9.041 -29.858 1.00 47.56 366 SER A CA 1
ATOM 2928 C C . SER A 1 366 ? 36.095 9.539 -31.001 1.00 47.56 366 SER A C 1
ATOM 2930 O O . SER A 1 366 ? 35.665 10.391 -31.773 1.00 47.56 366 SER A O 1
ATOM 2932 N N . THR A 1 367 ? 37.313 9.006 -31.123 1.00 50.25 367 THR A N 1
ATOM 2933 C CA . THR A 1 367 ? 38.240 9.322 -32.217 1.00 50.25 367 THR A CA 1
ATOM 2934 C C . THR A 1 367 ? 37.859 8.641 -33.527 1.00 50.25 367 THR A C 1
ATOM 2936 O O . THR A 1 367 ? 38.159 9.194 -34.575 1.00 50.25 367 THR A O 1
ATOM 2939 N N . GLY A 1 368 ? 37.143 7.508 -33.482 1.00 41.84 368 GLY A N 1
ATOM 2940 C CA . GLY A 1 368 ? 36.811 6.720 -34.672 1.00 41.84 368 GLY A CA 1
ATOM 2941 C C . GLY A 1 368 ? 38.073 6.126 -35.304 1.00 41.84 368 GLY A C 1
ATOM 2942 O O . GLY A 1 368 ? 39.061 6.815 -35.522 1.00 41.84 368 GLY A O 1
ATOM 2943 N N . GLY A 1 369 ? 38.076 4.827 -35.588 1.00 37.44 369 GLY A N 1
ATOM 2944 C CA . GLY A 1 369 ? 39.128 4.221 -36.405 1.00 37.44 369 GLY A CA 1
ATOM 2945 C C . GLY A 1 369 ? 39.004 4.695 -37.852 1.00 37.44 369 GLY A C 1
ATOM 2946 O O . GLY A 1 369 ? 38.507 3.952 -38.686 1.00 37.44 369 GLY A O 1
ATOM 2947 N N . PHE A 1 370 ? 39.382 5.942 -38.123 1.00 37.34 370 PHE A N 1
ATOM 2948 C CA . PHE A 1 370 ? 39.607 6.468 -39.463 1.00 37.34 370 PHE A CA 1
ATOM 2949 C C . PHE A 1 370 ? 41.105 6.358 -39.745 1.00 37.34 370 PHE A C 1
ATOM 2951 O O . PHE A 1 370 ? 41.858 7.319 -39.588 1.00 37.34 370 PHE A O 1
ATOM 2958 N N . GLY A 1 371 ? 41.517 5.131 -40.054 1.00 28.03 371 GLY A N 1
ATOM 2959 C CA . GLY A 1 371 ? 42.766 4.803 -40.731 1.00 28.03 371 GLY A CA 1
ATOM 2960 C C . GLY A 1 371 ? 42.431 4.287 -42.115 1.00 28.03 371 GLY A C 1
ATOM 2961 O O . GLY A 1 371 ? 41.470 3.486 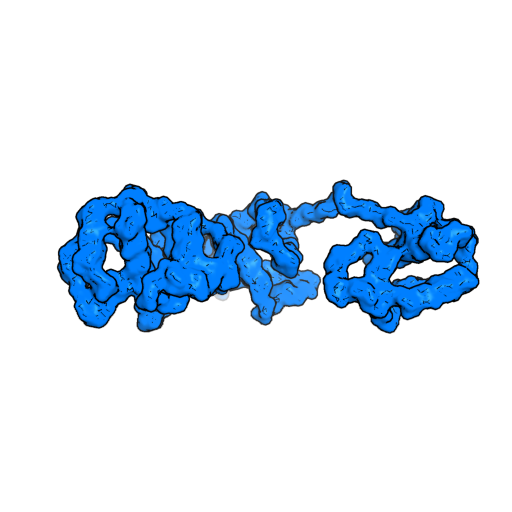-42.189 1.00 28.03 371 GLY A O 1
#